Protein AF-A0A174KCX2-F1 (afdb_monomer_lite)

Sequence (204 aa):
MTLLEQIQKEHAAAFTHGGKFHADDVFSAALLLHFNPQLTIQRGNRVPEDFAGIVFDIGRGEYDHHQKDSRIRENQVPYAAFGLLWEALGTEILSPEMAARFDEKFVQPLDLNDNTGEKNELASMIGMFNPVWDDNSGSDAAFLEAVAVAGRILEHKWERFRADERAEQQFAALLAEHRKRIAAEKKAGTMDEKILILSEFFPC

Foldseek 3Di:
DALLVQLPDDAAEEEEEQDLDWPLNLLLLLLSCVSPVPYHYYYYHDDPPPDDHHYACDDPDQLHQPDPPQDADPVRQGAHSNLSVLVRCVCVLDPPVLSVVCCVPPRSVRSNCVVPVPDDVLRVVLSVLQDDPPDPVGRVVSSVVSSVVSNVVVVVVSVVSVLVVVLVVVVVVLVVVLVVVVVVVPDPDDPSNVDSDDPDDRDD

InterPro domains:
  IPR003226 MYG1 exonuclease [PF03690] (15-187)

Secondary structure (DSSP, 8-state):
--HHHHHTSTT-EEEEE-SS--HHHHHHHHHHHHH-TTPEEEEESS--TT--SEEBSSTTSTB---STT--B-TTSPBP-HHHHHHHHHGGGTS-HHHHHHHIIIIIHHHHHHHHH----HHHHHHHTTSPPTT--S-HHHHHHHHHHHHHHHHHHHHHHHHHHHHHHHHHHHHHHHHHHHHHHH--TT-GGGG----SSPPP-

Structure (mmCIF, N/CA/C/O backbone):
data_AF-A0A174KCX2-F1
#
_entry.id   AF-A0A174KCX2-F1
#
loop_
_atom_site.group_PDB
_atom_site.id
_atom_site.type_symbol
_atom_site.label_atom_id
_atom_site.label_alt_id
_atom_site.label_comp_id
_atom_site.label_asym_id
_atom_site.label_entity_id
_atom_site.label_seq_id
_atom_site.pdbx_PDB_ins_code
_atom_site.Cartn_x
_atom_site.Cartn_y
_atom_site.Cartn_z
_atom_site.occupancy
_atom_site.B_iso_or_equiv
_atom_site.auth_seq_id
_atom_site.auth_comp_id
_atom_site.auth_asym_id
_atom_site.auth_atom_id
_atom_site.pdbx_PDB_model_num
ATOM 1 N N . MET A 1 1 ? -14.176 -9.799 -13.683 1.00 81.69 1 MET A N 1
ATOM 2 C CA . MET A 1 1 ? -13.189 -10.416 -12.786 1.00 81.69 1 MET A CA 1
ATOM 3 C C . MET A 1 1 ? -12.610 -9.303 -11.945 1.00 81.69 1 MET A C 1
ATOM 5 O O . MET A 1 1 ? -12.148 -8.332 -12.535 1.00 81.69 1 MET A O 1
ATOM 9 N N . THR A 1 2 ? -12.729 -9.385 -10.626 1.00 93.69 2 THR A N 1
ATOM 10 C CA . THR A 1 2 ? -12.179 -8.379 -9.703 1.00 93.69 2 THR A CA 1
ATOM 11 C C . THR A 1 2 ? -10.654 -8.480 -9.658 1.00 93.69 2 THR A C 1
ATOM 13 O O . THR A 1 2 ? -10.100 -9.498 -10.074 1.00 93.69 2 THR A O 1
ATOM 16 N N . LEU A 1 3 ? -9.965 -7.447 -9.159 1.00 96.69 3 LEU A N 1
ATOM 17 C CA . LEU A 1 3 ? -8.509 -7.482 -8.976 1.00 96.69 3 LEU A CA 1
ATOM 18 C C . LEU A 1 3 ? -8.083 -8.651 -8.070 1.00 96.69 3 LEU A C 1
ATOM 20 O O . LEU A 1 3 ? -7.180 -9.408 -8.424 1.00 96.69 3 LEU A O 1
ATOM 24 N N . LEU A 1 4 ? -8.794 -8.858 -6.956 1.00 96.94 4 LEU A N 1
ATOM 25 C CA . LEU A 1 4 ? -8.538 -9.956 -6.020 1.00 96.94 4 LEU A CA 1
ATOM 26 C C . LEU A 1 4 ? -8.641 -11.334 -6.694 1.00 96.94 4 LEU A C 1
ATOM 28 O O . LEU A 1 4 ? -7.761 -12.176 -6.515 1.00 96.94 4 LEU A O 1
ATOM 32 N N . GLU A 1 5 ? -9.658 -11.541 -7.539 1.00 96.12 5 GLU A N 1
ATOM 33 C CA . GLU A 1 5 ? -9.803 -12.773 -8.325 1.00 96.12 5 GLU A CA 1
ATOM 34 C C . GLU A 1 5 ? -8.635 -12.984 -9.301 1.00 96.12 5 GLU A C 1
ATOM 36 O O . GLU A 1 5 ? -8.301 -14.129 -9.595 1.00 96.12 5 GLU A O 1
ATOM 41 N N . GLN A 1 6 ? -8.007 -11.918 -9.821 1.00 96.38 6 GLN A N 1
ATOM 42 C CA . GLN A 1 6 ? -6.821 -12.056 -10.680 1.00 96.38 6 GLN A CA 1
ATOM 43 C C . GLN A 1 6 ? -5.598 -12.483 -9.871 1.00 96.38 6 GLN A C 1
ATOM 45 O O . GLN A 1 6 ? -4.876 -13.383 -10.298 1.00 96.38 6 GLN A O 1
ATOM 50 N N . ILE A 1 7 ? -5.391 -11.856 -8.706 1.00 97.12 7 ILE A N 1
ATOM 51 C CA . ILE A 1 7 ? -4.245 -12.112 -7.825 1.00 97.12 7 ILE A CA 1
ATOM 52 C C . ILE A 1 7 ? -4.246 -13.562 -7.338 1.00 97.12 7 ILE A C 1
ATOM 54 O O . ILE A 1 7 ? -3.194 -14.192 -7.283 1.00 97.12 7 ILE A O 1
ATOM 58 N N . GLN A 1 8 ? -5.417 -14.112 -7.015 1.00 95.56 8 GLN A N 1
ATOM 59 C CA . GLN A 1 8 ? -5.551 -15.445 -6.418 1.00 95.56 8 GLN A CA 1
ATOM 60 C C . GLN A 1 8 ? -5.478 -16.609 -7.421 1.00 95.56 8 GLN A C 1
ATOM 62 O O . GLN A 1 8 ? -5.571 -17.768 -7.014 1.00 95.56 8 GLN A O 1
ATOM 67 N N . LYS A 1 9 ? -5.308 -16.346 -8.723 1.00 95.12 9 LYS A N 1
ATOM 68 C CA . LYS A 1 9 ? -5.153 -17.419 -9.714 1.00 95.12 9 LYS A CA 1
ATOM 69 C C . LYS A 1 9 ? -3.870 -18.214 -9.498 1.00 95.12 9 LYS A C 1
ATOM 71 O O . LYS A 1 9 ? -2.823 -17.677 -9.134 1.00 95.12 9 LYS A O 1
ATOM 76 N N . GLU A 1 10 ? -3.939 -19.498 -9.835 1.00 91.69 10 GLU A N 1
ATOM 77 C CA . GLU A 1 10 ? -2.746 -20.318 -10.017 1.00 91.69 10 GLU A CA 1
ATOM 78 C C . GLU A 1 10 ? -1.872 -19.697 -11.118 1.00 91.69 10 GLU A C 1
ATOM 80 O O . GLU A 1 10 ? -2.370 -19.338 -12.186 1.00 91.69 10 GLU A O 1
ATOM 85 N N . HIS A 1 11 ? -0.580 -19.522 -10.830 1.00 93.19 11 HIS A N 1
ATOM 86 C CA . HIS A 1 11 ? 0.382 -18.843 -11.709 1.00 93.19 11 HIS A CA 1
ATOM 87 C C . HIS A 1 11 ? 0.038 -17.383 -12.052 1.00 93.19 11 HIS A C 1
ATOM 89 O O . HIS A 1 11 ? 0.440 -16.889 -13.106 1.00 93.19 11 HIS A O 1
ATOM 95 N N . ALA A 1 12 ? -0.684 -16.676 -11.174 1.00 97.25 12 ALA A N 1
ATOM 96 C CA . ALA A 1 12 ? -0.866 -15.238 -11.318 1.00 97.25 12 ALA A CA 1
ATOM 97 C C . ALA A 1 12 ? 0.493 -14.522 -11.442 1.00 97.25 12 ALA A C 1
ATOM 99 O O . ALA A 1 12 ? 1.476 -14.871 -10.775 1.00 97.25 12 ALA A O 1
ATOM 100 N N . ALA A 1 13 ? 0.530 -13.500 -12.292 1.00 98.06 13 ALA A N 1
ATOM 101 C CA . ALA A 1 13 ? 1.715 -12.695 -12.531 1.00 98.06 13 ALA A CA 1
ATOM 102 C C . ALA A 1 13 ? 1.385 -11.206 -12.451 1.00 98.06 13 ALA A C 1
ATOM 104 O O . ALA A 1 13 ? 0.287 -10.776 -12.820 1.00 98.06 13 ALA A O 1
ATOM 105 N N . ALA A 1 14 ? 2.363 -10.430 -12.000 1.00 98.44 14 ALA A N 1
ATOM 106 C CA . ALA A 1 14 ? 2.340 -8.982 -12.037 1.00 98.44 14 ALA A CA 1
ATOM 107 C C . ALA A 1 14 ? 3.579 -8.433 -12.757 1.00 98.44 14 ALA A C 1
ATOM 109 O O . ALA A 1 14 ? 4.612 -9.102 -12.811 1.00 98.44 14 ALA A O 1
ATOM 110 N N . PHE A 1 15 ? 3.475 -7.231 -13.315 1.00 98.62 15 PHE A N 1
ATOM 111 C CA . PHE A 1 15 ? 4.539 -6.564 -14.058 1.00 98.62 15 PHE A CA 1
ATOM 112 C C . PHE A 1 15 ? 4.650 -5.096 -13.638 1.00 98.62 15 PHE A C 1
ATOM 114 O O . PHE A 1 15 ? 3.648 -4.383 -13.665 1.00 98.62 15 PHE A O 1
ATOM 121 N N . THR A 1 16 ? 5.865 -4.656 -13.307 1.00 98.50 16 THR A N 1
ATOM 122 C CA . THR A 1 16 ? 6.212 -3.238 -13.087 1.00 98.50 16 THR A CA 1
ATOM 123 C C . THR A 1 16 ? 7.461 -2.846 -13.881 1.00 98.50 16 THR A C 1
ATOM 125 O O . THR A 1 16 ? 8.075 -3.673 -14.568 1.00 98.50 16 THR A O 1
ATOM 128 N N . HIS A 1 17 ? 7.839 -1.573 -13.838 1.00 96.69 17 HIS A N 1
ATOM 129 C CA . HIS A 1 17 ? 9.015 -1.077 -14.512 1.00 96.69 17 HIS A CA 1
ATOM 130 C C . HIS A 1 17 ? 10.329 -1.631 -13.910 1.00 96.69 17 HIS A C 1
ATOM 132 O O . HIS A 1 17 ? 10.471 -1.914 -12.718 1.00 96.69 17 HIS A O 1
ATOM 138 N N . GLY A 1 18 ? 11.328 -1.822 -14.776 1.00 94.56 18 GLY A N 1
ATOM 139 C CA . GLY A 1 18 ? 12.645 -2.376 -14.419 1.00 94.56 18 GLY A CA 1
ATOM 140 C C . GLY A 1 18 ? 13.705 -1.335 -14.058 1.00 94.56 18 GLY A C 1
ATOM 141 O O . GLY A 1 18 ? 14.891 -1.653 -14.044 1.00 94.56 18 GLY A O 1
ATOM 142 N N . GLY A 1 19 ? 13.301 -0.082 -13.842 1.00 92.19 19 GLY A N 1
ATOM 143 C CA . GLY A 1 19 ? 14.216 1.018 -13.546 1.00 92.19 19 GLY A CA 1
ATOM 144 C C . GLY A 1 19 ? 14.679 1.046 -12.088 1.00 92.19 19 GLY A C 1
ATOM 145 O O . GLY A 1 19 ? 14.520 0.084 -11.336 1.00 92.19 19 GLY A O 1
ATOM 146 N N . LYS A 1 20 ? 15.227 2.195 -11.677 1.00 94.12 20 LYS A N 1
ATOM 147 C CA . LYS A 1 20 ? 15.318 2.542 -10.254 1.00 94.12 20 LYS A CA 1
ATOM 148 C C . LYS A 1 20 ? 13.900 2.499 -9.686 1.00 94.12 20 LYS A C 1
ATOM 150 O O . LYS A 1 20 ? 13.077 3.263 -10.167 1.00 94.12 20 LYS A O 1
ATOM 155 N N . PHE A 1 21 ? 13.650 1.637 -8.710 1.00 96.88 21 PHE A N 1
ATOM 156 C CA . PHE A 1 21 ? 12.324 1.521 -8.111 1.00 96.88 21 PHE A CA 1
ATOM 157 C C . PHE A 1 21 ? 12.092 2.621 -7.076 1.00 96.88 21 PHE A C 1
ATOM 159 O O . PHE A 1 21 ? 13.028 3.070 -6.392 1.00 96.88 21 PHE A O 1
ATOM 166 N N . HIS A 1 22 ? 10.837 3.014 -6.940 1.00 97.81 22 HIS A N 1
ATOM 167 C CA . HIS A 1 22 ? 10.346 3.929 -5.928 1.00 97.81 22 HIS A CA 1
ATOM 168 C C . HIS A 1 22 ? 9.593 3.185 -4.823 1.00 97.81 22 HIS A C 1
ATOM 170 O O . HIS A 1 22 ? 9.569 1.953 -4.745 1.00 97.81 22 HIS A O 1
ATOM 176 N N . ALA A 1 23 ? 9.070 3.943 -3.862 1.00 98.38 23 ALA A N 1
ATOM 177 C CA . ALA A 1 23 ? 8.379 3.354 -2.727 1.00 98.38 23 ALA A CA 1
ATOM 178 C C . ALA A 1 23 ? 7.035 2.746 -3.137 1.00 98.38 23 ALA A C 1
ATOM 180 O O . ALA A 1 23 ? 6.662 1.696 -2.618 1.00 98.38 23 ALA A O 1
ATOM 181 N N . ASP A 1 24 ? 6.320 3.382 -4.058 1.00 98.44 24 ASP A N 1
ATOM 182 C CA . ASP A 1 24 ? 5.023 2.914 -4.521 1.00 98.44 24 ASP A CA 1
ATOM 183 C C . ASP A 1 24 ? 5.142 1.597 -5.310 1.00 98.44 24 ASP A C 1
ATOM 185 O O . ASP A 1 24 ? 4.340 0.701 -5.058 1.00 98.44 24 ASP A O 1
ATOM 189 N N . ASP A 1 25 ? 6.185 1.388 -6.121 1.00 98.44 25 ASP A N 1
ATOM 190 C CA . ASP A 1 25 ? 6.497 0.085 -6.732 1.00 98.44 25 ASP A CA 1
ATOM 191 C C . ASP A 1 25 ? 6.583 -1.039 -5.695 1.00 98.44 25 ASP A C 1
ATOM 193 O O . ASP A 1 25 ? 5.996 -2.119 -5.818 1.00 98.44 25 ASP A O 1
ATOM 197 N N . VAL A 1 26 ? 7.381 -0.781 -4.660 1.00 98.88 26 VAL A N 1
ATOM 198 C CA . VAL A 1 26 ? 7.765 -1.763 -3.653 1.00 98.88 26 VAL A CA 1
ATOM 199 C C . VAL A 1 26 ? 6.574 -2.081 -2.753 1.00 98.88 26 VAL A C 1
ATOM 201 O O . VAL A 1 26 ? 6.308 -3.250 -2.466 1.00 98.88 26 VAL A O 1
ATOM 204 N N . PHE A 1 27 ? 5.820 -1.062 -2.333 1.00 98.88 27 PHE A N 1
ATOM 205 C CA . PHE A 1 27 ? 4.609 -1.254 -1.539 1.00 98.88 27 PHE A CA 1
ATOM 206 C C . PHE A 1 27 ? 3.463 -1.862 -2.359 1.00 98.88 27 PHE A C 1
ATOM 208 O O . PHE A 1 27 ? 2.714 -2.674 -1.814 1.00 98.88 27 PHE A O 1
ATOM 215 N N . SER A 1 28 ? 3.372 -1.574 -3.660 1.00 98.88 28 SER A N 1
ATOM 216 C CA . SER A 1 28 ? 2.458 -2.253 -4.590 1.00 98.88 28 SER A CA 1
ATOM 217 C C . SER A 1 28 ? 2.753 -3.748 -4.662 1.00 98.88 28 SER A C 1
ATOM 219 O O . SER A 1 28 ? 1.876 -4.573 -4.411 1.00 98.88 28 SER A O 1
ATOM 221 N N . ALA A 1 29 ? 4.010 -4.113 -4.919 1.00 98.88 29 ALA A N 1
ATOM 222 C CA . ALA A 1 29 ? 4.457 -5.502 -4.929 1.00 98.88 29 ALA A CA 1
ATOM 223 C C . ALA A 1 29 ? 4.185 -6.213 -3.593 1.00 98.88 29 ALA A C 1
ATOM 225 O O . ALA A 1 29 ? 3.653 -7.325 -3.578 1.00 98.88 29 ALA A O 1
ATOM 226 N N . ALA A 1 30 ? 4.502 -5.565 -2.468 1.00 98.88 30 ALA A N 1
ATOM 227 C CA . ALA A 1 30 ? 4.258 -6.112 -1.137 1.00 98.88 30 ALA A CA 1
ATOM 228 C C . ALA A 1 30 ? 2.759 -6.335 -0.858 1.00 98.88 30 ALA A C 1
ATOM 230 O O . ALA A 1 30 ? 2.387 -7.372 -0.307 1.00 98.88 30 ALA A O 1
ATOM 231 N N . LEU A 1 31 ? 1.897 -5.400 -1.273 1.00 98.88 31 LEU A N 1
ATOM 232 C CA . LEU A 1 31 ? 0.443 -5.523 -1.161 1.00 98.88 31 LEU A CA 1
ATOM 233 C C . LEU A 1 31 ? -0.089 -6.701 -1.985 1.00 98.88 31 LEU A C 1
ATOM 235 O O . LEU A 1 31 ? -0.894 -7.484 -1.490 1.00 98.88 31 LEU A O 1
ATOM 239 N N . LEU A 1 32 ? 0.369 -6.865 -3.225 1.00 98.81 32 LEU A N 1
ATOM 240 C CA . LEU A 1 32 ? -0.065 -7.978 -4.071 1.00 98.81 32 LEU A CA 1
ATOM 241 C C . LEU A 1 32 ? 0.379 -9.339 -3.500 1.00 98.81 32 LEU A C 1
ATOM 243 O O . LEU A 1 32 ? -0.408 -10.289 -3.473 1.00 98.81 32 LEU A O 1
ATOM 247 N N . LEU A 1 33 ? 1.610 -9.422 -2.981 1.00 98.69 33 LEU A N 1
ATOM 248 C CA . LEU A 1 33 ? 2.148 -10.632 -2.345 1.00 98.69 33 LEU A CA 1
ATOM 249 C C . LEU A 1 33 ? 1.446 -10.998 -1.032 1.00 98.69 33 LEU A C 1
ATOM 251 O O . LEU A 1 33 ? 1.426 -12.176 -0.677 1.00 98.69 33 LEU A O 1
ATOM 255 N N . HIS A 1 34 ? 0.846 -10.034 -0.326 1.00 98.50 34 HIS A N 1
ATOM 256 C CA . HIS A 1 34 ? 0.010 -10.321 0.844 1.00 98.50 34 HIS A CA 1
ATOM 257 C C . HIS A 1 34 ? -1.167 -11.243 0.480 1.00 98.50 34 HIS A C 1
ATOM 259 O O . HIS A 1 34 ? -1.455 -12.198 1.201 1.00 98.50 34 HIS A O 1
ATOM 265 N N . PHE A 1 35 ? -1.816 -11.003 -0.664 1.00 98.31 35 PHE A N 1
ATOM 266 C CA . PHE A 1 35 ? -2.956 -11.807 -1.120 1.00 98.31 35 PHE A CA 1
ATOM 267 C C . PHE A 1 35 ? -2.550 -13.113 -1.803 1.00 98.31 35 PHE A C 1
ATOM 269 O O . PHE A 1 35 ? -3.277 -14.104 -1.711 1.00 98.31 35 PHE A O 1
ATOM 276 N N . ASN A 1 36 ? -1.413 -13.127 -2.500 1.00 98.25 36 ASN A N 1
ATOM 277 C CA . ASN A 1 36 ? -0.860 -14.338 -3.093 1.00 98.25 36 ASN A CA 1
ATOM 278 C C . ASN A 1 36 ? 0.672 -14.359 -2.956 1.00 98.25 36 ASN A C 1
ATOM 280 O O . ASN A 1 36 ? 1.371 -13.816 -3.812 1.00 98.25 36 ASN A O 1
ATOM 284 N N . PRO A 1 37 ? 1.214 -15.059 -1.942 1.00 97.19 37 PRO A N 1
ATOM 285 C CA . PRO A 1 37 ? 2.659 -15.185 -1.751 1.00 97.19 37 PRO A CA 1
ATOM 286 C C . PRO A 1 37 ? 3.400 -15.905 -2.889 1.00 97.19 37 PRO A C 1
ATOM 288 O O . PRO A 1 37 ? 4.626 -15.875 -2.920 1.00 97.19 37 PRO A O 1
ATOM 291 N N . GLN A 1 38 ? 2.679 -16.579 -3.795 1.00 97.00 38 GLN A N 1
ATOM 292 C CA . GLN A 1 38 ? 3.229 -17.264 -4.972 1.00 97.00 38 GLN A CA 1
ATOM 293 C C . GLN A 1 38 ? 3.088 -16.441 -6.263 1.00 97.00 38 GLN A C 1
ATOM 295 O O . GLN A 1 38 ? 3.408 -16.935 -7.347 1.00 97.00 38 GLN A O 1
ATOM 300 N N . LEU A 1 39 ? 2.587 -15.204 -6.174 1.00 97.88 39 LEU A N 1
ATOM 301 C CA . LEU A 1 39 ? 2.500 -14.291 -7.307 1.00 97.88 39 LEU A CA 1
ATOM 302 C C . LEU A 1 39 ? 3.898 -14.042 -7.880 1.00 97.88 39 LEU A C 1
ATOM 304 O O . LEU A 1 39 ? 4.821 -13.651 -7.166 1.00 97.88 39 LEU A O 1
ATOM 308 N N . THR A 1 40 ? 4.052 -14.229 -9.189 1.00 97.56 40 THR A N 1
ATOM 309 C CA . THR A 1 40 ? 5.317 -13.913 -9.859 1.00 97.56 40 THR A CA 1
ATOM 310 C C . THR A 1 40 ? 5.338 -12.439 -10.242 1.00 97.56 40 THR A C 1
ATOM 312 O O . THR A 1 40 ? 4.519 -12.008 -11.050 1.00 97.56 40 THR A O 1
ATOM 315 N N . ILE A 1 41 ? 6.287 -11.670 -9.711 1.00 97.94 41 ILE A N 1
ATOM 316 C CA . ILE A 1 41 ? 6.492 -10.271 -10.105 1.00 97.94 41 ILE A CA 1
ATOM 317 C C . ILE A 1 41 ? 7.630 -10.203 -11.119 1.00 97.94 41 ILE A C 1
ATOM 319 O O . ILE A 1 41 ? 8.751 -10.626 -10.845 1.00 97.94 41 ILE A O 1
ATOM 323 N N . GLN A 1 42 ? 7.325 -9.669 -12.295 1.00 97.56 42 GLN A N 1
ATOM 324 C CA . GLN A 1 42 ? 8.269 -9.424 -13.376 1.00 97.56 42 GLN A CA 1
ATOM 325 C C . GLN A 1 42 ? 8.559 -7.926 -13.470 1.00 97.56 42 GLN A C 1
ATOM 327 O O . GLN A 1 42 ? 7.686 -7.094 -13.220 1.00 97.56 42 GLN A O 1
ATOM 332 N N . ARG A 1 43 ? 9.790 -7.577 -13.839 1.00 97.25 43 ARG A N 1
ATOM 333 C CA . ARG A 1 43 ? 10.222 -6.188 -13.995 1.00 97.25 43 ARG A CA 1
ATOM 334 C C . ARG A 1 43 ? 10.817 -5.980 -15.378 1.00 97.25 43 ARG A C 1
ATOM 336 O O . ARG A 1 43 ? 11.591 -6.808 -15.855 1.00 97.25 43 ARG A O 1
ATOM 343 N N . GLY A 1 44 ? 10.467 -4.882 -16.041 1.00 95.94 44 GLY A N 1
ATOM 344 C CA . GLY A 1 44 ? 11.029 -4.569 -17.355 1.00 95.94 44 GLY A CA 1
ATOM 345 C C . GLY A 1 44 ? 10.625 -3.205 -17.897 1.00 95.94 44 GLY A C 1
ATOM 346 O O . GLY A 1 44 ? 9.825 -2.494 -17.314 1.00 95.94 44 GLY A O 1
ATOM 347 N N . ASN A 1 45 ? 11.190 -2.809 -19.036 1.00 94.75 45 ASN A N 1
ATOM 348 C CA . ASN A 1 45 ? 11.000 -1.450 -19.573 1.00 94.75 45 ASN A CA 1
ATOM 349 C C . ASN A 1 45 ? 9.765 -1.304 -20.473 1.00 94.75 45 ASN A C 1
ATOM 351 O O . ASN A 1 45 ? 9.444 -0.207 -20.925 1.00 94.75 45 ASN A O 1
ATOM 355 N N . ARG A 1 46 ? 9.109 -2.419 -20.799 1.00 95.38 46 ARG A N 1
ATOM 356 C CA . ARG A 1 46 ? 7.922 -2.471 -21.648 1.00 95.38 46 ARG A CA 1
ATOM 357 C C . ARG A 1 46 ? 7.106 -3.700 -21.271 1.00 95.38 46 ARG A C 1
ATOM 359 O O . ARG A 1 46 ? 7.653 -4.799 -21.223 1.00 95.38 46 ARG A O 1
ATOM 366 N N . VAL A 1 47 ? 5.808 -3.500 -21.075 1.00 96.88 47 VAL A N 1
ATOM 367 C CA . VAL A 1 47 ? 4.844 -4.583 -20.860 1.00 96.88 47 VAL A CA 1
ATOM 368 C C . VAL A 1 47 ? 4.766 -5.445 -22.131 1.00 96.88 47 VAL A C 1
ATOM 370 O O . VAL A 1 47 ? 4.590 -4.880 -23.220 1.00 96.88 47 VAL A O 1
ATOM 373 N N . PRO A 1 48 ? 4.919 -6.780 -22.040 1.00 96.50 48 PRO A N 1
ATOM 374 C CA . PRO A 1 48 ? 4.702 -7.674 -23.177 1.00 96.50 48 PRO A CA 1
ATOM 375 C C . PRO A 1 48 ? 3.287 -7.515 -23.756 1.00 96.50 48 PRO A C 1
ATOM 377 O O . PRO A 1 48 ? 2.329 -7.342 -23.009 1.00 96.50 48 PRO A O 1
ATOM 380 N N . GLU A 1 49 ? 3.144 -7.562 -25.085 1.00 93.00 49 GLU A N 1
ATOM 381 C CA . GLU A 1 49 ? 1.847 -7.330 -25.756 1.00 93.00 49 GLU A CA 1
ATOM 382 C C . GLU A 1 49 ? 0.773 -8.354 -25.355 1.00 93.00 49 GLU A C 1
ATOM 384 O O . GLU A 1 49 ? -0.413 -8.039 -25.340 1.00 93.00 49 GLU A O 1
ATOM 389 N N . ASP A 1 50 ? 1.197 -9.567 -25.013 1.00 93.88 50 ASP A N 1
ATOM 390 C CA . ASP A 1 50 ? 0.377 -10.698 -24.592 1.00 93.88 50 ASP A CA 1
ATOM 391 C C . ASP A 1 50 ? 0.408 -10.929 -23.072 1.00 93.88 50 ASP A C 1
ATOM 393 O O . ASP A 1 50 ? -0.034 -11.979 -22.598 1.00 93.88 50 ASP A O 1
ATOM 397 N N . PHE A 1 51 ? 0.913 -9.966 -22.289 1.00 96.06 51 PHE A N 1
ATOM 398 C CA . PHE A 1 51 ? 0.975 -10.104 -20.838 1.00 96.06 51 PHE A CA 1
ATOM 399 C C . PHE A 1 51 ? -0.433 -10.195 -20.238 1.00 96.06 51 PHE A C 1
ATOM 401 O O . PHE A 1 51 ? -1.202 -9.235 -20.231 1.00 96.06 51 PHE A O 1
ATOM 408 N N . ALA A 1 52 ? -0.758 -11.370 -19.703 1.00 92.12 52 ALA A N 1
ATOM 409 C CA . ALA A 1 52 ? -2.015 -11.644 -19.025 1.00 92.12 52 ALA A CA 1
ATOM 410 C C . ALA A 1 52 ? -1.793 -11.640 -17.508 1.00 92.12 52 ALA A C 1
ATOM 412 O O . ALA A 1 52 ? -1.598 -12.686 -16.889 1.00 92.12 52 ALA A O 1
ATOM 413 N N . GLY A 1 53 ? -1.813 -10.453 -16.910 1.00 96.00 53 GLY A N 1
ATOM 414 C CA . GLY A 1 53 ? -1.577 -10.281 -15.484 1.00 96.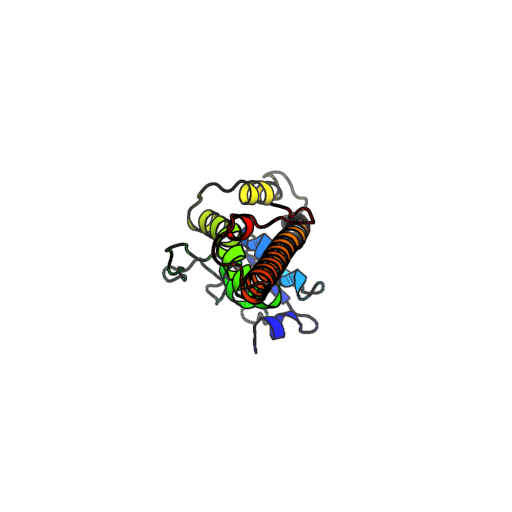00 53 GLY A CA 1
ATOM 415 C C . GLY A 1 53 ? -1.827 -8.855 -15.020 1.00 96.00 53 GLY A C 1
ATOM 416 O O . GLY A 1 53 ? -2.392 -8.034 -15.741 1.00 96.00 53 GLY A O 1
ATOM 417 N N . ILE A 1 54 ? -1.393 -8.574 -13.800 1.00 98.12 54 ILE A N 1
ATOM 418 C CA . ILE A 1 54 ? -1.555 -7.268 -13.163 1.00 98.12 54 ILE A CA 1
ATOM 419 C C . ILE A 1 54 ? -0.402 -6.379 -13.612 1.00 98.12 54 ILE A C 1
ATOM 421 O O . ILE A 1 54 ? 0.754 -6.759 -13.481 1.00 98.12 54 ILE A O 1
ATOM 425 N N . VAL A 1 55 ? -0.689 -5.199 -14.139 1.00 98.44 55 VAL A N 1
ATOM 426 C CA . VAL A 1 55 ? 0.344 -4.248 -14.559 1.00 98.44 55 VAL A CA 1
ATOM 427 C C . VAL A 1 55 ? 0.208 -3.006 -13.703 1.00 98.44 55 VAL A C 1
ATOM 429 O O . VAL A 1 55 ? -0.887 -2.449 -13.629 1.00 98.44 55 VAL A O 1
ATOM 432 N N . PHE A 1 56 ? 1.294 -2.592 -13.061 1.00 98.56 56 PHE A N 1
ATOM 433 C CA . PHE A 1 56 ? 1.325 -1.419 -12.195 1.00 98.56 56 PHE A CA 1
ATOM 434 C C . PHE A 1 56 ? 2.587 -0.600 -12.449 1.00 98.56 56 PHE A C 1
ATOM 436 O O . PHE A 1 56 ? 3.596 -1.144 -12.887 1.00 98.56 56 PHE A O 1
ATOM 443 N N . ASP A 1 57 ? 2.477 0.707 -12.244 1.00 98.25 57 ASP A N 1
ATOM 444 C CA . ASP A 1 57 ? 3.525 1.710 -12.469 1.00 98.25 57 ASP A CA 1
ATOM 445 C C . ASP A 1 57 ? 4.147 1.760 -13.883 1.00 98.25 57 ASP A C 1
ATOM 447 O O . ASP A 1 57 ? 5.202 2.337 -14.146 1.00 98.25 57 ASP A O 1
ATOM 451 N N . ILE A 1 58 ? 3.494 1.130 -14.859 1.00 97.56 58 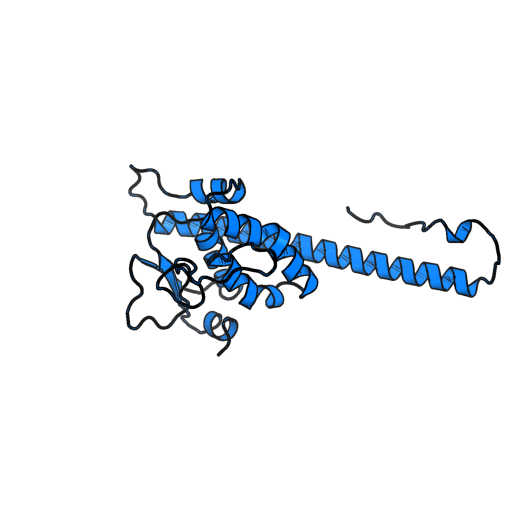ILE A N 1
ATOM 452 C CA . ILE A 1 58 ? 3.942 1.132 -16.249 1.00 97.56 58 ILE A CA 1
ATOM 453 C C . ILE A 1 58 ? 2.780 0.869 -17.205 1.00 97.56 58 ILE A C 1
ATOM 455 O O . ILE A 1 58 ? 1.776 0.241 -16.875 1.00 97.56 58 ILE A O 1
ATOM 459 N N . GLY A 1 59 ? 2.946 1.289 -18.459 1.00 94.19 59 GLY A N 1
ATOM 460 C CA . GLY A 1 59 ? 2.117 0.817 -19.569 1.00 94.19 59 GLY A CA 1
ATOM 461 C C . GLY A 1 59 ? 0.796 1.561 -19.755 1.00 94.19 59 GLY A C 1
ATOM 462 O O . GLY A 1 59 ? 0.032 1.182 -20.641 1.00 94.19 59 GLY A O 1
ATOM 463 N N . ARG A 1 60 ? 0.553 2.641 -19.003 1.00 92.81 60 ARG A N 1
ATOM 464 C CA . ARG A 1 60 ? -0.643 3.502 -19.061 1.00 92.81 60 ARG A CA 1
ATOM 465 C C . ARG A 1 60 ? -1.943 2.743 -18.783 1.00 92.81 60 ARG A C 1
ATOM 467 O O . ARG A 1 60 ? -2.986 3.063 -19.353 1.00 92.81 60 ARG A O 1
ATOM 474 N N . GLY A 1 61 ? -1.841 1.690 -17.974 1.00 93.62 61 GLY A N 1
ATOM 475 C CA . GLY A 1 61 ? -2.957 0.858 -17.542 1.00 93.62 61 GLY A CA 1
ATOM 476 C C . GLY A 1 61 ? -3.679 1.420 -16.316 1.00 93.62 61 GLY A C 1
ATOM 477 O O . GLY A 1 61 ? -3.441 2.544 -15.888 1.00 93.62 61 GLY A O 1
ATOM 478 N N . GLU A 1 62 ? -4.558 0.603 -15.737 1.00 94.56 62 GLU A N 1
ATOM 479 C CA . GLU A 1 62 ? -5.408 0.971 -14.593 1.00 94.56 62 GLU A CA 1
ATOM 480 C C . GLU A 1 62 ? -4.617 1.359 -13.332 1.00 94.56 62 GLU A C 1
ATOM 482 O O . GLU A 1 62 ? -5.061 2.230 -12.587 1.00 94.56 62 GLU A O 1
ATOM 487 N N . TYR A 1 63 ? -3.447 0.744 -13.119 1.00 97.75 63 TYR A N 1
ATOM 488 C CA . TYR A 1 63 ? -2.575 0.968 -11.958 1.00 97.75 63 TYR A CA 1
ATOM 489 C C . TYR A 1 63 ? -1.260 1.678 -12.330 1.00 97.75 63 TYR A C 1
ATOM 491 O O . TYR A 1 63 ? -0.264 1.544 -11.625 1.00 97.75 63 TYR A O 1
ATOM 499 N N . ASP A 1 64 ? -1.240 2.399 -13.454 1.00 97.19 64 ASP A N 1
ATOM 500 C CA . ASP A 1 64 ? -0.167 3.334 -13.819 1.00 97.19 64 ASP A CA 1
ATOM 501 C C . ASP A 1 64 ? -0.611 4.764 -13.479 1.00 97.19 64 ASP A C 1
ATOM 503 O O . ASP A 1 64 ? -1.800 5.075 -13.557 1.00 97.19 64 ASP A O 1
ATOM 507 N N . HIS A 1 65 ? 0.323 5.642 -13.123 1.00 96.44 65 HIS A N 1
ATOM 508 C CA . HIS A 1 65 ? 0.056 7.047 -12.807 1.00 96.44 65 HIS A CA 1
ATOM 509 C C . HIS A 1 65 ? 0.874 8.040 -13.657 1.00 96.44 65 HIS A C 1
ATOM 511 O O . HIS A 1 65 ? 0.739 9.256 -13.503 1.00 96.44 65 HIS A O 1
ATOM 517 N N . HIS A 1 66 ? 1.638 7.568 -14.643 1.00 92.69 66 HIS A N 1
ATOM 518 C CA . HIS A 1 66 ? 2.481 8.411 -15.498 1.00 92.69 66 HIS A CA 1
ATOM 519 C C . HIS A 1 66 ? 1.730 9.210 -16.588 1.00 92.69 66 HIS A C 1
ATOM 521 O O . HIS A 1 66 ? 2.338 9.944 -17.384 1.00 92.69 66 HIS A O 1
ATOM 527 N N . GLN A 1 67 ? 0.408 9.062 -16.706 1.00 89.81 67 GLN A N 1
ATOM 528 C CA . GLN A 1 67 ? -0.412 9.801 -17.670 1.00 89.81 67 GLN A CA 1
ATOM 529 C C . GLN A 1 67 ? -0.843 11.191 -17.171 1.00 89.81 67 GLN A C 1
ATOM 531 O O . GLN A 1 67 ? -0.873 11.491 -15.985 1.00 89.81 67 GLN A O 1
ATOM 536 N N . LYS A 1 68 ? -1.158 12.098 -18.108 1.00 87.25 68 LYS A N 1
ATOM 537 C CA . LYS A 1 68 ? -1.535 13.488 -17.771 1.00 87.25 68 LYS A CA 1
ATOM 538 C C . LYS A 1 68 ? -2.885 13.584 -17.065 1.00 87.25 68 LYS A C 1
ATOM 540 O O . LYS A 1 68 ? -3.145 14.554 -16.367 1.00 87.25 68 LYS A O 1
ATOM 545 N N . ASP A 1 69 ? -3.743 12.617 -17.331 1.00 88.44 69 ASP A N 1
ATOM 546 C CA . ASP A 1 69 ? -5.089 12.447 -16.809 1.00 88.44 69 ASP A CA 1
ATOM 547 C C . ASP A 1 69 ? -5.136 11.393 -15.694 1.00 88.44 69 ASP A C 1
ATOM 549 O O . ASP A 1 69 ? -6.200 10.845 -15.405 1.00 88.44 69 ASP A O 1
ATOM 553 N N . SER A 1 70 ? -3.991 11.112 -15.058 1.00 91.88 70 SER A N 1
ATOM 554 C CA . SER A 1 70 ? -3.935 10.268 -13.868 1.00 91.88 70 SER A CA 1
ATOM 555 C C . SER A 1 70 ? -4.888 10.771 -12.801 1.00 91.88 70 SER A C 1
ATOM 557 O O . SER A 1 70 ? -5.110 11.973 -12.627 1.00 91.88 70 SER A O 1
ATOM 559 N N . ARG A 1 71 ? -5.483 9.815 -12.092 1.00 95.88 71 ARG A N 1
ATOM 560 C CA . ARG A 1 71 ? -6.519 10.101 -11.110 1.00 95.88 71 ARG A CA 1
ATOM 561 C C . ARG A 1 71 ? -5.939 10.884 -9.937 1.00 95.88 71 ARG A C 1
ATOM 563 O O . ARG A 1 71 ? -4.810 10.664 -9.503 1.00 95.88 71 ARG A O 1
ATOM 570 N N . ILE A 1 72 ? -6.763 11.771 -9.396 1.00 97.06 72 ILE A N 1
ATOM 571 C CA . ILE A 1 72 ? -6.463 12.580 -8.217 1.00 97.06 72 ILE A CA 1
ATOM 572 C C . ILE A 1 72 ? -7.618 12.386 -7.235 1.00 97.06 72 ILE A C 1
ATOM 574 O O . ILE A 1 72 ? -8.782 12.340 -7.644 1.00 97.06 72 ILE A O 1
ATOM 578 N N . ARG A 1 73 ? -7.298 12.236 -5.947 1.00 97.62 73 ARG A N 1
ATOM 579 C CA . ARG A 1 73 ? -8.289 12.151 -4.866 1.00 97.62 73 ARG A CA 1
ATOM 580 C C . ARG A 1 73 ? -9.043 13.475 -4.711 1.00 97.62 73 ARG A C 1
ATOM 582 O O . ARG A 1 73 ? -8.571 14.533 -5.123 1.00 97.62 73 ARG A O 1
ATOM 589 N N . GLU A 1 74 ? -10.193 13.456 -4.041 1.00 96.62 74 GLU A N 1
ATOM 590 C CA . GLU A 1 74 ? -10.967 14.682 -3.774 1.00 96.62 74 GLU A CA 1
ATOM 591 C C . GLU A 1 74 ? -10.148 15.739 -3.010 1.00 96.62 74 GLU A C 1
ATOM 593 O O . GLU A 1 74 ? -10.221 16.932 -3.312 1.00 96.62 74 GLU A O 1
ATOM 598 N N . ASN A 1 75 ? -9.286 15.294 -2.090 1.00 96.75 75 ASN A N 1
ATOM 599 C CA . ASN A 1 75 ? -8.380 16.144 -1.314 1.00 96.75 75 ASN A CA 1
ATOM 600 C C . ASN A 1 75 ? -7.136 16.630 -2.090 1.00 96.75 75 ASN A C 1
ATOM 602 O O . ASN A 1 75 ? -6.229 17.191 -1.481 1.00 96.75 75 ASN A O 1
ATOM 606 N N . GLN A 1 76 ? -7.105 16.454 -3.415 1.00 96.81 76 GLN A N 1
ATOM 607 C CA . GLN A 1 76 ? -6.043 16.891 -4.332 1.00 96.81 76 GLN A CA 1
ATOM 608 C C . GLN A 1 76 ? -4.720 16.123 -4.241 1.00 96.81 76 GLN A C 1
ATOM 610 O O . GLN A 1 76 ? -3.768 16.484 -4.933 1.00 96.81 76 GLN A O 1
ATOM 615 N N . VAL A 1 77 ? -4.651 15.041 -3.462 1.00 97.62 77 VAL A N 1
ATOM 616 C CA . VAL A 1 77 ? -3.481 14.157 -3.493 1.00 97.62 77 VAL A CA 1
ATOM 617 C C . VAL A 1 77 ? -3.560 13.265 -4.742 1.00 97.62 77 VAL A C 1
ATOM 619 O O . VAL A 1 77 ? -4.551 12.539 -4.905 1.00 97.62 77 VAL A O 1
ATOM 622 N N . PRO A 1 78 ? -2.568 13.316 -5.653 1.00 98.00 78 PRO A N 1
ATOM 623 C CA . PRO A 1 78 ? -2.536 12.433 -6.815 1.00 98.00 78 PRO A CA 1
ATOM 624 C C . PRO A 1 78 ? -2.361 10.980 -6.370 1.00 98.00 78 PRO A C 1
ATOM 626 O O . PRO A 1 78 ? -1.762 10.713 -5.332 1.00 98.00 78 PRO A O 1
ATOM 629 N N . TYR A 1 79 ? -2.896 10.038 -7.140 1.00 98.69 79 TYR A N 1
ATOM 630 C CA . TYR A 1 79 ? -2.584 8.628 -6.929 1.00 98.69 79 TYR A CA 1
ATOM 631 C C . TYR A 1 79 ? -1.223 8.284 -7.549 1.00 98.69 79 TYR A C 1
ATOM 633 O O . TYR A 1 79 ? -0.903 8.769 -8.632 1.00 98.69 79 TYR A O 1
ATOM 641 N N . ALA A 1 80 ? -0.448 7.431 -6.879 1.00 98.56 80 ALA A N 1
ATOM 642 C CA . ALA A 1 80 ? 0.618 6.640 -7.499 1.00 98.56 80 ALA A CA 1
ATOM 643 C C . ALA A 1 80 ? 0.154 5.179 -7.636 1.00 98.56 80 ALA A C 1
ATOM 645 O O . ALA A 1 80 ? -0.995 4.865 -7.292 1.00 98.56 80 ALA A O 1
ATOM 646 N N . ALA A 1 81 ? 1.007 4.276 -8.126 1.00 98.56 81 ALA A N 1
ATOM 647 C CA . ALA A 1 81 ? 0.611 2.884 -8.349 1.00 98.56 81 ALA A CA 1
ATOM 648 C C . ALA A 1 81 ? 0.104 2.209 -7.059 1.00 98.56 81 ALA A C 1
ATOM 650 O O . ALA A 1 81 ? -0.926 1.524 -7.069 1.00 98.56 81 ALA A O 1
ATOM 651 N N . PHE A 1 82 ? 0.762 2.486 -5.926 1.00 98.88 82 PHE A N 1
ATOM 652 C CA . PHE A 1 82 ? 0.371 1.933 -4.628 1.00 98.88 82 PHE A CA 1
ATOM 653 C C . PHE A 1 82 ? -1.013 2.404 -4.190 1.00 98.88 82 PHE A C 1
ATOM 655 O O . PHE A 1 82 ? -1.830 1.580 -3.779 1.00 98.88 82 PHE A O 1
ATOM 662 N N . GLY A 1 83 ? -1.319 3.694 -4.329 1.00 98.81 83 GLY A N 1
ATOM 663 C CA . GLY A 1 83 ? -2.651 4.217 -4.053 1.00 98.81 83 GLY A CA 1
ATOM 664 C C . GLY A 1 83 ? -3.755 3.618 -4.913 1.00 98.81 83 GLY A C 1
ATOM 665 O O . GLY A 1 83 ? -4.831 3.327 -4.392 1.00 98.81 83 GLY A O 1
ATOM 666 N N . LEU A 1 84 ? -3.506 3.412 -6.210 1.00 98.69 84 LEU A N 1
ATOM 667 C CA . LEU A 1 84 ? -4.498 2.818 -7.116 1.00 98.69 84 LEU A CA 1
ATOM 668 C C . LEU A 1 84 ? -4.815 1.373 -6.711 1.00 98.69 84 LEU A C 1
ATOM 670 O O . LEU A 1 84 ? -5.978 0.972 -6.675 1.00 98.69 84 LEU A O 1
ATOM 674 N N . LEU A 1 85 ? -3.789 0.600 -6.346 1.00 98.81 85 LEU A N 1
ATOM 675 C CA . LEU A 1 85 ? -3.970 -0.762 -5.846 1.00 98.81 85 LEU A CA 1
ATOM 676 C C . LEU A 1 85 ? -4.610 -0.786 -4.452 1.00 98.81 85 LEU A C 1
ATOM 678 O O . LEU A 1 85 ? -5.463 -1.634 -4.183 1.00 98.81 85 LEU A O 1
ATOM 682 N N . TRP A 1 86 ? -4.238 0.144 -3.569 1.00 98.88 86 TRP A N 1
ATOM 683 C CA . TRP A 1 86 ? -4.827 0.256 -2.236 1.00 98.88 86 TRP A CA 1
ATOM 684 C C . TRP A 1 86 ? -6.314 0.597 -2.298 1.00 98.88 86 TRP A C 1
ATOM 686 O O . TRP A 1 86 ? -7.099 0.014 -1.555 1.00 98.88 86 TRP A O 1
ATOM 696 N N . GLU A 1 87 ? -6.730 1.474 -3.210 1.00 98.56 87 GLU A N 1
ATOM 697 C CA . GLU A 1 87 ? -8.148 1.772 -3.416 1.00 98.56 87 GLU A CA 1
ATOM 698 C C . GLU A 1 87 ? -8.950 0.509 -3.764 1.00 98.56 87 GLU A C 1
ATOM 700 O O . GLU A 1 87 ? -10.054 0.312 -3.255 1.00 98.56 87 GLU A O 1
ATOM 705 N N . ALA A 1 88 ? -8.381 -0.374 -4.588 1.00 98.12 88 ALA A N 1
ATOM 706 C CA . ALA A 1 88 ? -9.038 -1.602 -5.018 1.00 98.12 88 ALA A CA 1
ATOM 707 C C . ALA A 1 88 ? -9.024 -2.726 -3.963 1.00 98.12 88 ALA A C 1
ATOM 709 O O . ALA A 1 88 ? -9.903 -3.586 -3.991 1.00 98.12 88 ALA A O 1
ATOM 710 N N . LEU A 1 89 ? -8.035 -2.754 -3.060 1.00 98.69 89 LEU A N 1
ATOM 711 C CA . LEU A 1 89 ? -7.766 -3.905 -2.181 1.00 98.69 89 LEU A CA 1
ATOM 712 C C . LEU A 1 89 ? -7.824 -3.602 -0.680 1.00 98.69 89 LEU A C 1
ATO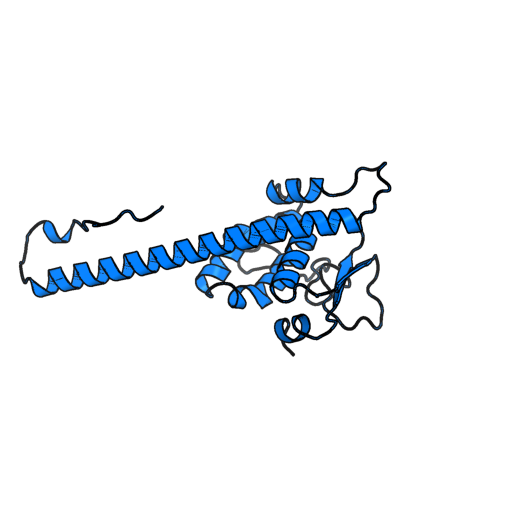M 714 O O . LEU A 1 89 ? -7.950 -4.521 0.123 1.00 98.69 89 LEU A O 1
ATOM 718 N N . GLY A 1 90 ? -7.721 -2.341 -0.263 1.00 98.50 90 GLY A N 1
ATOM 719 C CA . GLY A 1 90 ? -7.522 -1.976 1.144 1.00 98.50 90 GLY A CA 1
ATOM 720 C C . GLY A 1 90 ? -8.658 -2.433 2.063 1.00 98.50 90 GLY A C 1
ATOM 721 O O . GLY A 1 90 ? -8.418 -2.804 3.214 1.00 98.50 90 GLY A O 1
ATOM 722 N N . THR A 1 91 ? -9.886 -2.482 1.538 1.00 98.44 91 THR A N 1
ATOM 723 C CA . THR A 1 91 ? -11.076 -2.941 2.280 1.00 98.44 91 THR A CA 1
ATOM 724 C C . THR A 1 91 ? -11.164 -4.460 2.453 1.00 98.44 91 THR A C 1
ATOM 726 O O . THR A 1 91 ? -11.939 -4.935 3.278 1.00 98.44 91 THR A O 1
ATOM 729 N N . GLU A 1 92 ? -10.328 -5.225 1.748 1.00 98.38 92 GLU A N 1
ATOM 730 C CA . GLU A 1 92 ? -10.162 -6.663 1.985 1.00 98.38 92 GLU A CA 1
ATOM 731 C C . GLU A 1 92 ? -9.278 -6.932 3.222 1.00 98.38 92 GLU A C 1
ATOM 733 O O . GLU A 1 92 ? -9.288 -8.030 3.778 1.00 98.38 92 GLU A O 1
ATOM 738 N N . ILE A 1 93 ? -8.509 -5.930 3.675 1.00 98.50 93 ILE A N 1
ATOM 739 C CA . ILE A 1 93 ? -7.522 -6.050 4.767 1.00 98.50 93 ILE A CA 1
ATOM 740 C C . ILE A 1 93 ? -8.001 -5.358 6.048 1.00 98.50 93 ILE A C 1
ATOM 742 O O . ILE A 1 93 ? -7.769 -5.855 7.162 1.00 98.50 93 ILE A O 1
ATOM 746 N N . LEU A 1 94 ? -8.621 -4.189 5.896 1.00 98.62 94 LEU A N 1
ATOM 747 C CA . LEU A 1 94 ? -9.101 -3.320 6.966 1.00 98.62 94 LEU A CA 1
ATOM 748 C C . LEU A 1 94 ? -10.585 -3.000 6.759 1.00 98.62 94 LEU A C 1
ATOM 750 O O . LEU A 1 94 ? -11.079 -3.027 5.635 1.00 98.62 94 LEU A O 1
ATOM 754 N N . SER A 1 95 ? -11.299 -2.640 7.830 1.00 98.38 95 SER A N 1
ATOM 755 C CA . SER A 1 95 ? -12.655 -2.098 7.685 1.00 98.38 95 SER A CA 1
ATOM 756 C C . SER A 1 95 ? -12.644 -0.845 6.795 1.00 98.38 95 SER A C 1
ATOM 758 O O . SER A 1 95 ? -11.618 -0.164 6.734 1.00 98.38 95 SER A O 1
ATOM 760 N N . PRO A 1 96 ? -13.754 -0.479 6.126 1.00 98.31 96 PRO A N 1
ATOM 761 C CA . PRO A 1 96 ? -13.784 0.697 5.253 1.00 98.31 96 PRO A CA 1
ATOM 762 C C . PRO A 1 96 ? -13.289 1.986 5.923 1.00 98.31 96 PRO A C 1
ATOM 764 O O . PRO A 1 96 ? -12.566 2.768 5.311 1.00 98.31 96 PRO A O 1
ATOM 767 N N . GLU A 1 97 ? -13.620 2.181 7.202 1.00 97.69 97 GLU A N 1
ATOM 768 C CA . GLU A 1 97 ? -13.156 3.332 7.979 1.00 97.69 97 GLU A CA 1
ATOM 769 C C . GLU A 1 97 ? -11.638 3.290 8.215 1.00 97.69 97 GLU A C 1
ATOM 771 O O . GLU A 1 97 ? -10.939 4.281 7.987 1.00 97.69 97 GLU A O 1
ATOM 776 N N . MET A 1 98 ? -11.101 2.138 8.627 1.00 98.44 98 MET A N 1
ATOM 777 C CA . MET A 1 98 ? -9.661 1.986 8.840 1.00 98.44 98 MET A CA 1
ATOM 778 C C . MET A 1 98 ? -8.869 2.023 7.534 1.00 98.44 98 MET A C 1
ATOM 780 O O . MET A 1 98 ? -7.769 2.571 7.519 1.00 98.44 98 MET A O 1
ATOM 784 N N . ALA A 1 99 ? -9.419 1.499 6.438 1.00 98.75 99 ALA A N 1
ATOM 785 C CA . ALA A 1 99 ? -8.806 1.544 5.117 1.00 98.75 99 ALA A CA 1
ATOM 786 C C . ALA A 1 99 ? -8.678 2.986 4.606 1.00 98.75 99 ALA A C 1
ATOM 788 O O . ALA A 1 99 ? -7.615 3.357 4.108 1.00 98.75 99 ALA A O 1
ATOM 789 N N . ALA A 1 100 ? -9.710 3.817 4.799 1.00 98.56 100 ALA A N 1
ATOM 790 C CA . ALA A 1 100 ? -9.667 5.241 4.466 1.00 98.56 100 ALA A CA 1
ATOM 791 C C . ALA A 1 100 ? -8.647 6.005 5.328 1.00 98.56 100 ALA A C 1
ATOM 793 O O . ALA A 1 100 ? -7.848 6.784 4.811 1.00 98.56 100 ALA A O 1
ATOM 794 N N . ARG A 1 101 ? -8.602 5.737 6.641 1.00 98.44 101 ARG A N 1
ATOM 795 C CA . ARG A 1 101 ? -7.591 6.335 7.534 1.00 98.44 101 ARG A CA 1
ATOM 796 C C . ARG A 1 101 ? -6.173 5.887 7.179 1.00 98.44 101 ARG A C 1
ATOM 798 O O . ARG A 1 101 ? -5.234 6.664 7.338 1.00 98.44 101 ARG A O 1
ATOM 805 N N . PHE A 1 102 ? -5.994 4.634 6.767 1.00 98.75 102 PHE A N 1
ATOM 806 C CA . PHE A 1 102 ? -4.702 4.112 6.328 1.00 98.75 102 PHE A CA 1
ATOM 807 C C . PHE A 1 102 ? -4.278 4.748 5.004 1.00 98.75 102 PHE A C 1
ATOM 809 O O . PHE A 1 102 ? -3.117 5.135 4.873 1.00 98.75 102 PHE A O 1
ATOM 816 N N . ASP A 1 103 ? -5.215 4.921 4.066 1.00 98.81 103 ASP A N 1
ATOM 817 C CA . ASP A 1 103 ? -4.971 5.640 2.816 1.00 98.81 103 ASP A CA 1
ATOM 818 C C . ASP A 1 103 ? -4.421 7.042 3.106 1.00 98.81 103 ASP A C 1
ATOM 820 O O . ASP A 1 103 ? -3.312 7.375 2.696 1.00 98.81 103 ASP A O 1
ATOM 824 N N . GLU A 1 104 ? -5.129 7.820 3.923 1.00 98.50 1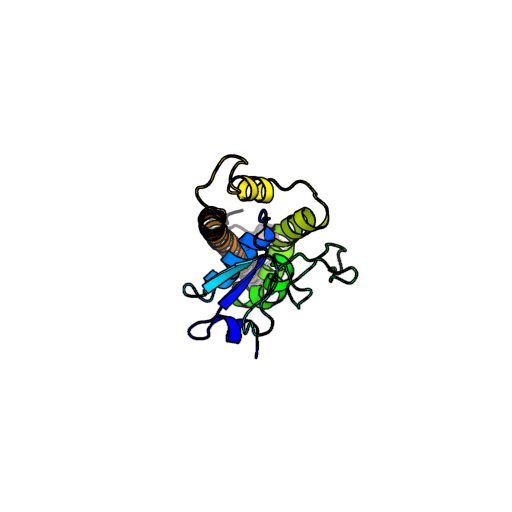04 GLU A N 1
ATOM 825 C CA . GLU A 1 104 ? -4.730 9.184 4.279 1.00 98.50 104 GLU A CA 1
ATOM 826 C C . GLU A 1 104 ? -3.381 9.247 5.016 1.00 98.50 104 GLU A C 1
ATOM 828 O O . GLU A 1 104 ? -2.536 10.087 4.715 1.00 98.50 104 GLU A O 1
ATOM 833 N N . LYS A 1 105 ? -3.155 8.364 5.997 1.00 98.12 105 LYS A N 1
ATOM 834 C CA . LYS A 1 105 ? -1.992 8.461 6.897 1.00 98.12 105 LYS A CA 1
ATOM 835 C C . LYS A 1 105 ? -0.735 7.757 6.393 1.00 98.12 105 LYS A C 1
ATOM 837 O O . LYS A 1 105 ? 0.341 8.016 6.934 1.00 98.12 105 LYS A O 1
ATOM 842 N N . PHE A 1 106 ? -0.853 6.824 5.451 1.00 98.62 106 PHE A N 1
ATOM 843 C CA . PHE A 1 106 ? 0.266 5.983 5.017 1.00 98.62 106 PHE A CA 1
ATOM 844 C C . PHE A 1 106 ? 0.444 5.957 3.501 1.00 98.62 106 PHE A C 1
ATOM 846 O O . PHE A 1 106 ? 1.565 6.130 3.033 1.00 98.62 106 PHE A O 1
ATOM 853 N N . VAL A 1 107 ? -0.635 5.778 2.741 1.00 98.81 107 VAL A N 1
ATOM 854 C CA . VAL A 1 107 ? -0.571 5.624 1.279 1.00 98.81 107 VAL A CA 1
ATOM 855 C C . VAL A 1 107 ? -0.359 6.972 0.598 1.00 98.81 107 VAL A C 1
ATOM 857 O O . VAL A 1 107 ? 0.612 7.153 -0.128 1.00 98.81 107 VAL A O 1
ATOM 860 N N . GLN A 1 108 ? -1.202 7.957 0.906 1.00 98.75 108 GLN A N 1
ATOM 861 C CA . GLN A 1 108 ? -1.152 9.295 0.322 1.00 98.75 108 GLN A CA 1
ATOM 862 C C . GLN A 1 108 ? 0.211 9.998 0.479 1.00 98.75 108 GLN A C 1
ATOM 864 O O . GLN A 1 108 ? 0.675 10.581 -0.498 1.00 98.75 108 GLN A O 1
ATOM 869 N N . PRO A 1 109 ? 0.914 9.931 1.630 1.00 98.56 109 PRO A N 1
ATOM 870 C CA . PRO A 1 109 ? 2.264 10.488 1.744 1.00 98.56 109 PRO A CA 1
ATOM 871 C C . PRO A 1 109 ? 3.312 9.820 0.843 1.00 98.56 109 PRO A C 1
ATOM 873 O O . PRO A 1 109 ? 4.330 10.445 0.543 1.00 98.56 109 PRO A O 1
ATOM 876 N N . LEU A 1 110 ? 3.121 8.552 0.468 1.00 98.69 110 LEU A N 1
ATOM 877 C CA . LEU A 1 110 ? 3.989 7.855 -0.485 1.00 98.69 110 LEU A CA 1
ATOM 878 C C . LEU A 1 110 ? 3.612 8.232 -1.918 1.00 98.69 110 LEU A C 1
ATOM 880 O O . LEU A 1 110 ? 4.493 8.595 -2.690 1.00 98.69 110 LEU A O 1
ATOM 884 N N . ASP A 1 111 ? 2.316 8.264 -2.234 1.00 98.69 111 ASP A N 1
ATOM 885 C CA . ASP A 1 111 ? 1.832 8.713 -3.542 1.00 98.69 111 ASP A CA 1
ATOM 886 C C . ASP A 1 111 ? 2.280 10.152 -3.854 1.00 98.69 111 ASP A C 1
ATOM 888 O O . ASP A 1 111 ? 2.683 10.468 -4.973 1.00 98.69 111 ASP A O 1
ATOM 892 N N . LEU A 1 112 ? 2.227 11.039 -2.856 1.00 98.12 112 LEU A N 1
ATOM 893 C CA . LEU A 1 112 ? 2.639 12.433 -2.992 1.00 98.12 112 LEU A CA 1
ATOM 894 C C . LEU A 1 112 ? 4.149 12.560 -3.216 1.00 98.12 112 LEU A C 1
ATOM 896 O O . LEU A 1 112 ? 4.576 13.368 -4.046 1.00 98.12 112 LEU A O 1
ATOM 900 N N . ASN A 1 113 ? 4.950 11.752 -2.511 1.00 98.38 113 ASN A N 1
ATOM 901 C CA . ASN A 1 113 ? 6.392 11.673 -2.738 1.00 98.38 113 ASN A CA 1
ATOM 902 C C . ASN A 1 113 ? 6.693 11.262 -4.178 1.00 98.38 113 ASN A C 1
ATOM 904 O O . ASN A 1 113 ? 7.510 11.921 -4.815 1.00 98.38 113 ASN A O 1
ATOM 908 N N . ASP A 1 114 ? 6.019 10.235 -4.685 1.00 97.50 114 ASP A N 1
ATOM 909 C CA . ASP A 1 114 ? 6.311 9.716 -6.013 1.00 97.50 114 ASP A CA 1
ATOM 910 C C . ASP A 1 114 ? 5.894 10.697 -7.126 1.00 97.50 114 ASP A C 1
ATOM 912 O O . ASP A 1 114 ? 6.680 11.058 -8.002 1.00 97.50 114 ASP A O 1
ATOM 916 N N . ASN A 1 115 ? 4.704 11.289 -7.002 1.00 97.06 115 ASN A N 1
ATOM 917 C CA . ASN A 1 115 ? 4.190 12.231 -7.998 1.00 97.06 115 ASN A CA 1
ATOM 918 C C . ASN A 1 115 ? 4.896 13.601 -8.009 1.00 97.06 115 ASN A C 1
ATOM 920 O O . ASN A 1 115 ? 4.845 14.307 -9.019 1.00 97.06 115 ASN A O 1
ATOM 924 N N . THR A 1 116 ? 5.487 14.042 -6.891 1.00 95.69 116 THR A N 1
ATOM 925 C CA . THR A 1 116 ? 5.975 15.435 -6.752 1.00 95.69 116 THR A CA 1
ATOM 926 C C . THR A 1 116 ? 7.425 15.567 -6.291 1.00 95.69 116 THR A C 1
ATOM 928 O O . THR A 1 116 ? 8.003 16.652 -6.385 1.00 95.69 116 THR A O 1
ATOM 931 N N . GLY A 1 117 ? 8.026 14.493 -5.780 1.00 93.94 117 GLY A N 1
ATOM 932 C CA . GLY A 1 117 ? 9.318 14.526 -5.099 1.00 93.94 117 GLY A CA 1
ATOM 933 C C . GLY A 1 117 ? 9.261 15.091 -3.675 1.00 93.94 117 GLY A C 1
ATOM 934 O O . GLY A 1 117 ? 10.314 15.366 -3.092 1.00 93.94 117 GLY A O 1
ATOM 935 N N . GLU A 1 118 ? 8.068 15.291 -3.100 1.00 95.25 118 GLU A N 1
ATOM 936 C CA . GLU A 1 118 ? 7.910 15.718 -1.706 1.00 95.25 118 GLU A CA 1
ATOM 937 C C . GLU A 1 118 ? 8.647 14.769 -0.755 1.00 95.25 118 GLU A C 1
ATOM 939 O O . GLU A 1 118 ? 8.622 13.556 -0.928 1.00 95.25 118 GLU A O 1
ATOM 944 N N . LYS A 1 119 ? 9.338 15.300 0.257 1.00 95.38 119 LYS A N 1
ATOM 945 C CA . LYS A 1 119 ? 10.195 14.481 1.120 1.00 95.38 119 LYS A CA 1
ATOM 946 C C . LYS A 1 119 ? 9.381 13.488 1.944 1.00 95.38 119 LYS A C 1
ATOM 948 O O . LYS A 1 119 ? 8.516 13.878 2.722 1.00 95.38 119 LYS A O 1
ATOM 953 N N . ASN A 1 120 ? 9.768 12.221 1.862 1.00 98.19 120 ASN A N 1
ATOM 954 C CA . ASN A 1 120 ? 9.244 11.155 2.700 1.00 98.19 120 ASN A CA 1
ATOM 955 C C . ASN A 1 120 ? 10.400 10.250 3.159 1.00 98.19 120 ASN A C 1
ATOM 957 O O . ASN A 1 120 ? 11.156 9.720 2.342 1.00 98.19 120 ASN A O 1
ATOM 961 N N . GLU A 1 121 ? 10.561 10.097 4.475 1.00 97.94 121 GLU A N 1
ATOM 962 C CA . GLU A 1 121 ? 11.667 9.326 5.064 1.00 97.94 121 GLU A CA 1
ATOM 963 C C . GLU A 1 121 ? 11.532 7.828 4.787 1.00 97.94 121 GLU A C 1
ATOM 965 O O . GLU A 1 121 ? 12.520 7.161 4.495 1.00 97.94 121 GLU A O 1
ATOM 970 N N . LEU A 1 122 ? 10.307 7.294 4.807 1.00 97.94 122 LEU A N 1
ATOM 971 C CA . LEU A 1 122 ? 10.075 5.891 4.479 1.00 97.94 122 LEU A CA 1
ATOM 972 C C . LEU A 1 122 ? 10.397 5.623 3.006 1.00 97.94 122 LEU A C 1
ATOM 974 O O . LEU A 1 122 ? 11.072 4.641 2.704 1.00 97.94 122 LEU A O 1
ATOM 978 N N . ALA A 1 123 ? 9.995 6.522 2.106 1.00 98.06 123 ALA A N 1
ATOM 979 C CA . ALA A 1 123 ? 10.366 6.415 0.699 1.00 98.06 123 ALA A CA 1
ATOM 980 C C . ALA A 1 123 ? 11.886 6.508 0.496 1.00 98.06 123 ALA A C 1
ATOM 982 O O . ALA A 1 123 ? 12.458 5.741 -0.275 1.00 98.06 123 ALA A O 1
ATOM 983 N N . SER A 1 124 ? 12.557 7.381 1.252 1.00 97.88 124 SER A N 1
ATOM 984 C CA . SER A 1 124 ? 14.021 7.486 1.249 1.00 97.88 124 SER A CA 1
ATOM 985 C C . SER A 1 124 ? 14.683 6.186 1.713 1.00 97.88 124 SER A C 1
ATOM 987 O O . SER A 1 124 ? 15.605 5.711 1.056 1.00 97.88 124 SER A O 1
ATOM 989 N N . MET A 1 125 ? 14.182 5.570 2.791 1.00 98.00 125 MET A N 1
ATOM 990 C CA . MET A 1 125 ? 14.669 4.282 3.298 1.00 98.00 125 MET A CA 1
ATOM 991 C C . MET A 1 125 ? 14.470 3.141 2.297 1.00 98.00 125 MET A C 1
ATOM 993 O O . MET A 1 125 ? 15.385 2.347 2.109 1.00 98.00 125 MET A O 1
ATOM 997 N N . ILE A 1 126 ? 13.312 3.063 1.632 1.00 98.19 126 ILE A N 1
ATOM 998 C CA . ILE A 1 126 ? 13.095 2.091 0.549 1.00 98.19 126 ILE A CA 1
ATOM 999 C C . ILE A 1 126 ? 14.060 2.362 -0.609 1.00 98.19 126 ILE A C 1
ATOM 1001 O O . ILE A 1 126 ? 14.685 1.443 -1.133 1.00 98.19 126 ILE A O 1
ATOM 1005 N N . GLY A 1 127 ? 14.265 3.633 -0.954 1.00 96.38 127 GLY A N 1
ATOM 1006 C CA . GLY A 1 127 ? 15.209 4.046 -1.983 1.00 96.38 127 GLY A CA 1
ATOM 1007 C C . GLY A 1 127 ? 16.648 3.585 -1.732 1.00 96.38 127 GLY A C 1
ATOM 1008 O O . GLY A 1 127 ? 17.361 3.349 -2.705 1.00 96.38 127 GLY A O 1
ATOM 1009 N N . MET A 1 128 ? 17.064 3.397 -0.470 1.00 96.12 128 MET A N 1
ATOM 1010 C CA . MET A 1 128 ? 18.404 2.906 -0.107 1.00 96.12 128 MET A CA 1
ATOM 1011 C C . MET A 1 128 ? 18.674 1.459 -0.535 1.00 96.12 128 MET A C 1
ATOM 1013 O O . MET A 1 128 ? 19.837 1.070 -0.591 1.00 96.12 128 MET A O 1
ATOM 1017 N N . PHE A 1 129 ? 17.637 0.676 -0.843 1.00 96.56 129 PHE A N 1
ATOM 1018 C CA . PHE A 1 129 ? 17.798 -0.666 -1.403 1.00 96.56 129 PHE A CA 1
ATOM 1019 C C . PHE A 1 129 ? 18.133 -0.638 -2.895 1.00 96.56 129 PHE A C 1
ATOM 1021 O O . PHE A 1 129 ? 18.545 -1.657 -3.435 1.00 96.56 129 PHE A O 1
ATOM 1028 N N . ASN A 1 130 ? 17.963 0.489 -3.597 1.00 95.88 130 ASN A N 1
ATOM 1029 C CA . ASN A 1 130 ? 18.413 0.550 -4.985 1.00 95.88 130 ASN A CA 1
ATOM 1030 C C . ASN A 1 130 ? 19.937 0.332 -5.033 1.00 95.88 130 ASN A C 1
ATOM 1032 O O . ASN A 1 130 ? 20.655 0.983 -4.268 1.00 95.88 130 ASN A O 1
ATOM 1036 N N . PRO A 1 131 ? 20.444 -0.530 -5.937 1.00 91.88 131 PRO A N 1
ATOM 1037 C CA . PRO A 1 131 ? 21.876 -0.745 -6.075 1.00 91.88 131 PRO A CA 1
ATOM 1038 C C . PRO A 1 131 ? 22.628 0.565 -6.312 1.00 91.88 131 PRO A C 1
ATOM 1040 O O . PRO A 1 131 ? 22.153 1.466 -7.014 1.00 91.88 131 PRO A O 1
ATOM 1043 N N . VAL A 1 132 ? 23.829 0.658 -5.743 1.00 87.69 132 VAL A N 1
ATOM 1044 C CA . VAL A 1 132 ? 24.759 1.745 -6.063 1.00 87.69 132 VAL A CA 1
ATOM 1045 C C . VAL A 1 132 ? 25.266 1.606 -7.502 1.00 87.69 132 VAL A C 1
ATOM 1047 O O . VAL A 1 132 ? 25.161 0.551 -8.121 1.00 87.69 132 VAL A O 1
ATOM 1050 N N . TRP A 1 133 ? 25.810 2.692 -8.053 1.00 83.31 133 TRP A N 1
ATOM 1051 C CA . TRP A 1 133 ? 26.155 2.791 -9.477 1.00 83.31 133 TRP A CA 1
ATOM 1052 C C . TRP A 1 133 ? 27.181 1.752 -9.970 1.00 83.31 133 TRP A C 1
ATOM 1054 O O . TRP A 1 133 ? 27.235 1.492 -11.170 1.00 83.31 133 TRP A O 1
ATOM 1064 N N . ASP A 1 134 ? 28.000 1.192 -9.077 1.00 84.44 134 ASP A N 1
ATOM 1065 C CA . ASP A 1 134 ? 29.052 0.209 -9.360 1.00 84.44 134 ASP A CA 1
ATOM 1066 C C . ASP A 1 134 ? 28.695 -1.227 -8.936 1.00 84.44 134 ASP A C 1
ATOM 1068 O O . ASP A 1 134 ? 29.521 -2.134 -9.078 1.00 84.44 134 ASP A O 1
ATOM 1072 N N . ASP A 1 135 ? 27.470 -1.458 -8.457 1.00 79.88 135 ASP A N 1
ATOM 1073 C CA . ASP A 1 135 ? 27.011 -2.780 -8.049 1.00 79.88 135 ASP A CA 1
ATOM 1074 C C . ASP A 1 135 ? 26.363 -3.556 -9.210 1.00 79.88 135 ASP A C 1
ATOM 1076 O O . ASP A 1 135 ? 25.383 -3.130 -9.821 1.00 79.88 135 ASP A O 1
ATOM 1080 N N . ASN A 1 136 ? 26.904 -4.746 -9.485 1.00 71.94 136 ASN A N 1
ATOM 1081 C CA . ASN A 1 136 ? 26.412 -5.675 -10.506 1.00 71.94 136 ASN A CA 1
ATOM 1082 C C . ASN A 1 136 ? 25.584 -6.835 -9.912 1.00 71.94 136 ASN A C 1
ATOM 1084 O O . ASN A 1 136 ? 25.264 -7.778 -10.636 1.00 71.94 136 ASN A O 1
ATOM 1088 N N . SER A 1 137 ? 25.265 -6.804 -8.611 1.00 69.38 137 SER A N 1
ATOM 1089 C CA . SER A 1 137 ? 24.561 -7.875 -7.882 1.00 69.38 137 SER A CA 1
ATOM 1090 C C . SER A 1 137 ? 23.102 -8.094 -8.321 1.00 69.38 137 SER A C 1
ATOM 1092 O O . SER A 1 137 ? 22.548 -9.168 -8.085 1.00 69.38 137 SER A O 1
ATOM 1094 N N . GLY A 1 138 ? 22.521 -7.132 -9.049 1.00 77.69 138 GLY A N 1
ATOM 1095 C CA . GLY A 1 138 ? 21.242 -7.252 -9.754 1.00 77.69 138 GLY A CA 1
ATOM 1096 C C . GLY A 1 138 ? 20.104 -6.459 -9.103 1.00 77.69 138 GLY A C 1
ATOM 1097 O O . GLY A 1 138 ? 19.720 -6.712 -7.965 1.00 77.69 138 GLY A O 1
ATOM 1098 N N . SER A 1 139 ? 19.510 -5.531 -9.866 1.00 86.31 139 SER A N 1
ATOM 1099 C CA . SER A 1 139 ? 18.411 -4.659 -9.409 1.00 86.31 139 SER A CA 1
ATOM 1100 C C . SER A 1 139 ? 17.196 -5.426 -8.879 1.00 86.31 139 SER A C 1
ATOM 1102 O O . SER A 1 139 ? 16.571 -4.982 -7.919 1.00 86.31 139 SER A O 1
ATOM 1104 N N . ASP A 1 140 ? 16.883 -6.589 -9.452 1.00 93.38 140 ASP A N 1
ATOM 1105 C CA . ASP A 1 140 ? 15.699 -7.363 -9.068 1.00 93.38 140 ASP A CA 1
ATOM 1106 C C . ASP A 1 140 ? 15.847 -8.049 -7.708 1.00 93.38 140 ASP A C 1
ATOM 1108 O O . ASP A 1 140 ? 14.881 -8.124 -6.953 1.00 93.38 140 ASP A O 1
ATOM 1112 N N . ALA A 1 141 ? 17.052 -8.505 -7.351 1.00 93.31 141 ALA A N 1
ATOM 1113 C CA . ALA A 1 141 ? 17.296 -9.075 -6.028 1.00 93.31 141 ALA A CA 1
ATOM 1114 C C . ALA A 1 141 ? 17.112 -8.009 -4.937 1.00 93.31 141 ALA A C 1
ATOM 1116 O O . ALA A 1 141 ? 16.430 -8.250 -3.941 1.00 93.31 141 ALA A O 1
ATOM 1117 N N . ALA A 1 142 ? 17.651 -6.812 -5.173 1.00 95.81 142 ALA A N 1
ATOM 1118 C CA . ALA A 1 142 ? 17.526 -5.686 -4.258 1.00 95.81 142 ALA A CA 1
ATOM 1119 C C . ALA A 1 142 ? 16.075 -5.177 -4.151 1.00 95.81 142 ALA A C 1
ATOM 1121 O O . ALA A 1 142 ? 15.601 -4.848 -3.063 1.00 95.81 142 ALA A O 1
ATOM 1122 N N . PHE A 1 143 ? 15.332 -5.194 -5.263 1.00 97.69 143 PHE A N 1
ATOM 1123 C CA . PHE A 1 143 ? 13.895 -4.930 -5.265 1.00 97.69 143 PHE A CA 1
ATOM 1124 C C . PHE A 1 143 ? 13.136 -5.927 -4.381 1.00 97.69 143 PHE A C 1
ATOM 1126 O O . PHE A 1 143 ? 12.357 -5.517 -3.525 1.00 97.69 143 PHE A O 1
ATOM 1133 N N . LEU A 1 144 ? 13.381 -7.233 -4.534 1.00 97.00 144 LEU A N 1
ATOM 1134 C CA . LEU A 1 144 ? 12.709 -8.255 -3.725 1.00 97.00 144 LEU A CA 1
ATOM 1135 C C . LEU A 1 144 ? 13.056 -8.148 -2.232 1.00 97.00 144 LEU A C 1
ATOM 1137 O O . LEU A 1 144 ? 12.195 -8.396 -1.386 1.00 97.00 144 LEU A O 1
ATOM 1141 N N . GLU A 1 145 ? 14.280 -7.737 -1.894 1.00 97.56 145 GLU A N 1
ATOM 1142 C CA . GLU A 1 145 ? 14.658 -7.431 -0.511 1.00 97.56 145 GLU A CA 1
ATOM 1143 C C . GLU A 1 145 ? 13.848 -6.248 0.044 1.00 97.56 145 GLU A C 1
ATOM 1145 O O . GLU A 1 145 ? 13.251 -6.356 1.120 1.00 97.56 145 GLU A O 1
ATOM 1150 N N . ALA A 1 146 ? 13.750 -5.152 -0.716 1.00 98.44 146 ALA A N 1
ATOM 1151 C CA . ALA A 1 146 ? 12.939 -3.994 -0.347 1.00 98.44 146 ALA A CA 1
ATOM 1152 C C . ALA A 1 146 ? 11.460 -4.375 -0.157 1.00 98.44 146 ALA A C 1
ATOM 1154 O O . ALA A 1 146 ? 10.832 -3.965 0.821 1.00 98.44 146 ALA A O 1
ATOM 1155 N N . VAL A 1 147 ? 10.919 -5.215 -1.047 1.00 98.75 147 VAL A N 1
ATOM 1156 C CA . VAL A 1 147 ? 9.541 -5.729 -0.983 1.00 98.75 147 VAL A CA 1
ATOM 1157 C C . VAL A 1 147 ? 9.313 -6.557 0.278 1.00 98.75 147 VAL A C 1
ATOM 1159 O O . VAL A 1 147 ? 8.293 -6.386 0.947 1.00 98.75 147 VAL A O 1
ATOM 1162 N N . ALA A 1 148 ? 10.264 -7.412 0.662 1.00 98.50 148 ALA A N 1
ATOM 1163 C CA . ALA A 1 148 ? 10.162 -8.188 1.894 1.00 98.50 148 ALA A CA 1
ATOM 1164 C C . ALA A 1 148 ? 10.109 -7.279 3.136 1.00 98.50 148 ALA A C 1
ATOM 1166 O O . ALA A 1 148 ? 9.285 -7.496 4.030 1.00 98.50 148 ALA A O 1
ATOM 1167 N N . VAL A 1 149 ? 10.938 -6.232 3.183 1.00 98.69 149 VAL A N 1
ATOM 1168 C CA . VAL A 1 149 ? 10.919 -5.238 4.270 1.00 98.69 149 VAL A CA 1
ATOM 1169 C C . VAL A 1 149 ? 9.600 -4.461 4.281 1.00 98.69 149 VAL A C 1
ATOM 1171 O O . VAL A 1 149 ? 8.964 -4.351 5.333 1.00 98.69 149 VAL A O 1
ATOM 1174 N N . ALA A 1 150 ? 9.150 -3.978 3.123 1.00 98.81 150 ALA A N 1
ATOM 1175 C CA . ALA A 1 150 ? 7.888 -3.261 2.973 1.00 98.81 150 ALA A CA 1
ATOM 1176 C C . ALA A 1 150 ? 6.687 -4.107 3.415 1.00 98.81 150 ALA A C 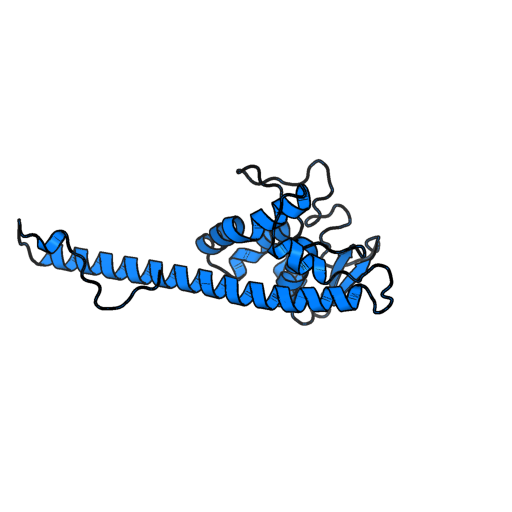1
ATOM 1178 O O . ALA A 1 150 ? 5.838 -3.616 4.158 1.00 98.81 150 ALA A O 1
ATOM 1179 N N . GLY A 1 151 ? 6.657 -5.397 3.066 1.00 98.75 151 GLY A N 1
ATOM 1180 C CA . GLY A 1 151 ? 5.621 -6.330 3.512 1.00 98.75 151 GLY A CA 1
ATOM 1181 C C . GLY A 1 151 ? 5.548 -6.440 5.035 1.00 98.75 151 GLY A C 1
ATOM 1182 O O . GLY A 1 151 ? 4.467 -6.365 5.615 1.00 98.75 151 GLY A O 1
ATOM 1183 N N . ARG A 1 152 ? 6.695 -6.518 5.724 1.00 98.62 152 ARG A N 1
ATOM 1184 C CA . ARG A 1 152 ? 6.718 -6.515 7.200 1.00 98.62 152 ARG A CA 1
ATOM 1185 C C . ARG A 1 152 ? 6.197 -5.198 7.773 1.00 98.62 152 ARG A C 1
ATOM 1187 O O . ARG A 1 152 ? 5.461 -5.219 8.758 1.00 98.62 152 ARG A O 1
ATOM 1194 N N . ILE A 1 153 ? 6.550 -4.066 7.167 1.00 98.69 153 ILE A N 1
ATOM 1195 C CA . ILE A 1 153 ? 6.047 -2.751 7.587 1.00 98.69 153 ILE A CA 1
ATOM 1196 C C . ILE A 1 153 ? 4.523 -2.690 7.444 1.00 98.69 153 ILE A C 1
ATOM 1198 O O . ILE A 1 153 ? 3.858 -2.267 8.391 1.00 98.69 153 ILE A O 1
ATOM 1202 N N . LEU A 1 154 ? 3.977 -3.139 6.309 1.00 98.75 154 LEU A N 1
ATOM 1203 C CA . LEU A 1 154 ? 2.535 -3.165 6.057 1.00 98.75 154 LEU A CA 1
ATOM 1204 C C . LEU A 1 154 ? 1.791 -3.989 7.110 1.00 98.75 154 LEU A C 1
ATOM 1206 O O . LEU A 1 154 ? 0.899 -3.449 7.759 1.00 98.75 154 LEU A O 1
ATOM 1210 N N . GLU A 1 155 ? 2.213 -5.230 7.369 1.00 98.50 155 GLU A N 1
ATOM 1211 C CA . GLU A 1 155 ? 1.582 -6.097 8.379 1.00 98.50 155 GLU A CA 1
ATOM 1212 C C . GLU A 1 155 ? 1.512 -5.431 9.759 1.00 98.50 155 GLU A C 1
ATOM 1214 O O . GLU A 1 155 ? 0.464 -5.398 10.409 1.00 98.50 155 GLU A O 1
ATOM 1219 N N . HIS A 1 156 ? 2.623 -4.840 10.206 1.00 98.38 156 HIS A N 1
ATOM 1220 C CA . HIS A 1 156 ? 2.674 -4.161 11.498 1.00 98.38 156 HIS A CA 1
ATOM 1221 C C . HIS A 1 156 ? 1.837 -2.878 11.524 1.00 98.38 156 HIS A C 1
ATOM 1223 O O . HIS A 1 156 ? 1.229 -2.562 12.552 1.00 98.38 156 HIS A O 1
ATOM 1229 N N . LYS A 1 157 ? 1.788 -2.129 10.417 1.00 98.06 157 LYS A N 1
ATOM 1230 C CA . LYS A 1 157 ? 0.942 -0.940 10.313 1.00 98.06 157 LYS A CA 1
ATOM 1231 C C . LYS A 1 157 ? -0.532 -1.325 10.333 1.00 98.06 157 LYS A C 1
ATOM 1233 O O . LYS A 1 157 ? -1.265 -0.757 11.135 1.00 98.06 157 LYS A O 1
ATOM 1238 N N . TRP A 1 158 ? -0.964 -2.305 9.545 1.00 98.56 158 TRP A N 1
ATOM 1239 C CA . TRP A 1 158 ? -2.351 -2.768 9.553 1.00 98.56 158 TRP A CA 1
ATOM 1240 C C . TRP A 1 158 ? -2.778 -3.269 10.929 1.00 98.56 158 TRP A C 1
ATOM 1242 O O . TRP A 1 158 ? -3.852 -2.897 11.394 1.00 98.56 158 TRP A O 1
ATOM 1252 N N . GLU A 1 159 ? -1.928 -4.024 11.634 1.00 98.00 159 GLU A N 1
ATOM 1253 C CA . GLU A 1 159 ? -2.257 -4.467 12.992 1.00 98.00 159 GLU A CA 1
ATOM 1254 C C . GLU A 1 159 ? -2.430 -3.294 13.963 1.00 98.00 159 GLU A C 1
ATOM 1256 O O . GLU A 1 159 ? -3.314 -3.335 14.819 1.00 98.00 159 GLU A O 1
ATOM 1261 N N . ARG A 1 160 ? -1.658 -2.209 13.810 1.00 96.38 160 ARG A N 1
ATOM 1262 C CA . ARG A 1 160 ? -1.869 -0.997 14.612 1.00 96.38 160 ARG A CA 1
ATOM 1263 C C . ARG A 1 160 ? -3.226 -0.354 14.322 1.00 96.38 160 ARG A C 1
ATOM 1265 O O . ARG A 1 160 ? -3.923 -0.014 15.268 1.00 96.38 160 ARG A O 1
ATOM 1272 N N . PHE A 1 161 ? -3.635 -0.252 13.058 1.00 96.88 161 PHE A N 1
ATOM 1273 C CA . PHE A 1 161 ? -4.959 0.283 12.706 1.00 96.88 161 PHE A CA 1
ATOM 1274 C C . PHE A 1 161 ? -6.099 -0.609 13.219 1.00 96.88 161 PHE A C 1
ATOM 1276 O O . PHE A 1 161 ? -7.081 -0.099 13.749 1.00 96.88 161 PHE A O 1
ATOM 1283 N N . ARG A 1 162 ? -5.951 -1.940 13.154 1.00 97.00 162 ARG A N 1
ATOM 1284 C CA . ARG A 1 162 ? -6.912 -2.874 13.770 1.00 97.00 162 ARG A CA 1
ATOM 1285 C C . ARG A 1 162 ? -6.960 -2.721 15.290 1.00 97.00 162 ARG A C 1
ATOM 1287 O O . ARG A 1 162 ? -8.025 -2.849 15.887 1.00 97.00 162 ARG A O 1
ATOM 1294 N N . ALA A 1 163 ? -5.821 -2.478 15.936 1.00 94.88 163 ALA A N 1
ATOM 1295 C CA . ALA A 1 163 ? -5.771 -2.228 17.373 1.00 94.88 163 ALA A CA 1
ATOM 1296 C C . ALA A 1 163 ? -6.480 -0.921 17.751 1.00 94.88 163 ALA A C 1
ATOM 1298 O O . ALA A 1 163 ? -7.252 -0.928 18.709 1.00 94.88 163 ALA A O 1
ATOM 1299 N N . ASP A 1 164 ? -6.269 0.148 16.980 1.00 91.88 164 ASP A N 1
ATOM 1300 C CA . ASP A 1 164 ? -6.954 1.430 17.163 1.00 91.88 164 ASP A CA 1
ATOM 1301 C C . ASP A 1 164 ? -8.481 1.253 17.022 1.00 91.88 164 ASP A C 1
ATOM 1303 O O . ASP A 1 164 ? -9.233 1.682 17.895 1.00 91.88 164 ASP A O 1
ATOM 1307 N N . GLU A 1 165 ? -8.948 0.523 16.001 1.00 94.56 165 GLU A N 1
ATOM 1308 C CA . GLU A 1 165 ? -10.376 0.218 15.817 1.00 94.56 165 GLU A CA 1
ATOM 1309 C C . GLU A 1 165 ? -10.968 -0.554 17.007 1.00 94.56 165 GLU A C 1
ATOM 1311 O O . GLU A 1 165 ? -12.037 -0.211 17.519 1.00 94.56 165 GLU A O 1
ATOM 1316 N N . ARG A 1 166 ? -10.265 -1.582 17.503 1.00 94.31 166 ARG A N 1
ATOM 1317 C CA . ARG A 1 166 ? -10.706 -2.332 18.691 1.00 94.31 166 ARG A CA 1
ATOM 1318 C C . ARG A 1 166 ? -10.778 -1.438 19.929 1.00 94.31 166 ARG A C 1
ATOM 1320 O O . ARG A 1 166 ? -11.722 -1.571 20.708 1.00 94.31 166 ARG A O 1
ATOM 1327 N N . ALA A 1 167 ? -9.813 -0.538 20.116 1.00 90.19 167 ALA A N 1
ATOM 1328 C CA . ALA A 1 167 ? -9.809 0.403 21.234 1.00 90.19 167 ALA A CA 1
ATOM 1329 C C . ALA A 1 167 ? -10.998 1.377 21.153 1.00 90.19 167 ALA A C 1
ATOM 1331 O O . ALA A 1 167 ? -11.686 1.591 22.154 1.00 90.19 167 ALA A O 1
ATOM 1332 N N . GLU A 1 168 ? -11.298 1.902 19.963 1.00 90.75 168 GLU A N 1
ATOM 1333 C CA . GLU A 1 168 ? -12.448 2.781 19.715 1.00 90.75 168 GLU A CA 1
ATOM 1334 C C . GLU A 1 168 ? -13.781 2.065 20.000 1.00 90.75 168 GLU A C 1
ATOM 1336 O O . GLU A 1 168 ? -14.648 2.608 20.692 1.00 90.75 168 G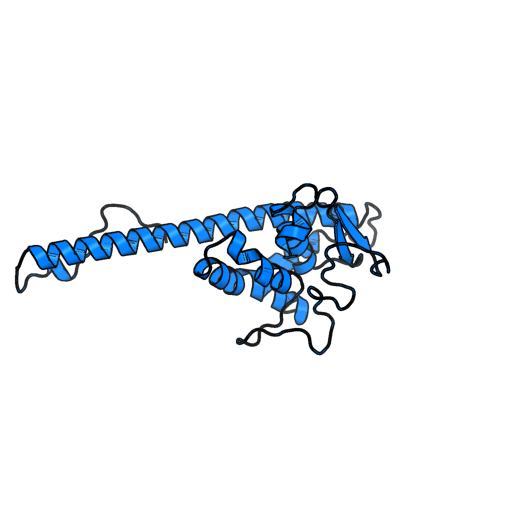LU A O 1
ATOM 1341 N N . GLN A 1 169 ? -13.925 0.808 19.566 1.00 92.12 169 GLN A N 1
ATOM 1342 C CA . GLN A 1 169 ? -15.109 -0.014 19.842 1.00 92.12 169 GLN A CA 1
ATOM 1343 C C . GLN A 1 169 ? -15.286 -0.307 21.339 1.00 92.12 169 GLN A C 1
ATOM 1345 O O . GLN A 1 169 ? -16.394 -0.194 21.872 1.00 92.12 169 GLN A O 1
ATOM 1350 N N . GLN A 1 170 ? -14.202 -0.652 22.039 1.00 90.62 170 GLN A N 1
ATOM 1351 C CA . GLN A 1 170 ? -14.224 -0.883 23.486 1.00 90.62 170 GLN A CA 1
ATOM 1352 C C . GLN A 1 170 ? -14.601 0.390 24.251 1.00 90.62 170 GLN A C 1
ATOM 1354 O O . GLN A 1 170 ? -15.442 0.345 25.154 1.00 90.62 170 GLN A O 1
ATOM 1359 N N . PHE A 1 171 ? -14.039 1.537 23.863 1.00 88.62 171 PHE A N 1
ATOM 1360 C CA . PHE A 1 171 ? -14.364 2.822 24.474 1.00 88.62 171 PHE A CA 1
ATOM 1361 C C . PHE A 1 171 ? -15.837 3.196 24.255 1.00 88.62 171 PHE A C 1
ATOM 1363 O O . PHE A 1 171 ? -16.529 3.582 25.201 1.00 88.62 171 PHE A O 1
ATOM 1370 N N . ALA A 1 172 ? -16.351 3.020 23.034 1.00 89.31 172 ALA A N 1
ATOM 1371 C CA . ALA A 1 172 ? -17.755 3.264 22.718 1.00 89.31 172 ALA A CA 1
ATOM 1372 C C . ALA A 1 172 ? -18.698 2.371 23.544 1.00 89.31 172 ALA A C 1
ATOM 1374 O O . ALA A 1 172 ? -19.713 2.853 24.059 1.00 89.31 172 ALA A O 1
ATOM 1375 N N . ALA A 1 173 ? -18.350 1.093 23.728 1.00 89.75 173 ALA A N 1
ATOM 1376 C CA . ALA A 1 173 ? -19.121 0.161 24.547 1.00 89.75 173 ALA A CA 1
ATOM 1377 C C . ALA A 1 173 ? -19.153 0.577 26.029 1.00 89.75 173 ALA A C 1
ATOM 1379 O O . ALA A 1 173 ? -20.230 0.618 26.631 1.00 89.75 173 ALA A O 1
ATOM 1380 N N . LEU A 1 174 ? -18.006 0.958 26.605 1.00 88.44 174 LEU A N 1
ATOM 1381 C CA . LEU A 1 174 ? -17.933 1.456 27.984 1.00 88.44 174 LEU A CA 1
ATOM 1382 C C . LEU A 1 174 ? -18.740 2.740 28.176 1.00 88.44 174 LEU A C 1
ATOM 1384 O O . LEU A 1 174 ? -19.469 2.876 29.161 1.00 88.44 174 LEU A O 1
ATOM 1388 N N . LEU A 1 175 ? -18.650 3.674 27.227 1.00 86.88 175 LEU A N 1
ATOM 1389 C CA . LEU A 1 175 ? -19.413 4.916 27.269 1.00 86.88 175 LEU A CA 1
ATOM 1390 C C . LEU A 1 175 ? -20.924 4.647 27.213 1.00 86.88 175 LEU A C 1
ATOM 1392 O O . LEU A 1 175 ? -21.692 5.284 27.939 1.00 86.88 175 LEU A O 1
ATOM 1396 N N . ALA A 1 176 ? -21.360 3.700 26.380 1.00 89.00 176 ALA A N 1
ATOM 1397 C CA . ALA A 1 176 ? -22.762 3.308 26.287 1.00 89.00 176 ALA A CA 1
ATOM 1398 C C . ALA A 1 176 ? -23.270 2.678 27.594 1.00 89.00 176 ALA A C 1
ATOM 1400 O O . ALA A 1 176 ? -24.359 3.025 28.056 1.00 89.00 176 ALA A O 1
ATOM 1401 N N . GLU A 1 177 ? -22.481 1.803 28.218 1.00 87.50 177 GLU A N 1
ATOM 1402 C CA . GLU A 1 177 ? -22.841 1.166 29.487 1.00 87.50 177 GLU A CA 1
ATOM 1403 C C . GLU A 1 177 ? -22.897 2.177 30.639 1.00 87.50 177 GLU A C 1
ATOM 1405 O O . GLU A 1 177 ? -23.863 2.212 31.403 1.00 87.50 177 GLU A O 1
ATOM 1410 N N . HIS A 1 178 ? -21.922 3.086 30.710 1.00 84.19 178 HIS A N 1
ATOM 1411 C CA . HIS A 1 178 ? -21.920 4.173 31.687 1.00 84.19 178 HIS A CA 1
ATOM 1412 C C . HIS A 1 178 ? -23.177 5.050 31.570 1.00 84.19 178 HIS A C 1
ATOM 1414 O O . HIS A 1 178 ? -23.828 5.340 32.577 1.00 84.19 178 HIS A O 1
ATOM 1420 N N . ARG A 1 179 ? -23.579 5.409 30.341 1.00 85.00 179 ARG A N 1
ATOM 1421 C CA . ARG A 1 179 ? -24.814 6.170 30.087 1.00 85.00 179 ARG A CA 1
ATOM 1422 C C . ARG A 1 179 ? -26.071 5.409 30.517 1.00 85.00 179 ARG A C 1
ATOM 1424 O O . ARG A 1 179 ? -26.973 6.020 31.089 1.00 85.00 179 ARG A O 1
ATOM 1431 N N . LYS A 1 180 ? -26.141 4.093 30.280 1.00 86.00 180 LYS A N 1
ATOM 1432 C CA . LYS A 1 180 ? -27.265 3.255 30.742 1.00 86.00 180 LYS A CA 1
ATOM 1433 C C . LYS A 1 180 ? -27.355 3.217 32.265 1.00 86.00 180 LYS A C 1
ATOM 1435 O O . LYS A 1 180 ? -28.451 3.381 32.798 1.00 86.00 180 LYS A O 1
ATOM 1440 N N . ARG A 1 181 ? -26.223 3.047 32.957 1.00 83.25 181 ARG A N 1
ATOM 1441 C CA . ARG A 1 181 ? -26.163 3.049 34.427 1.00 83.25 181 ARG A CA 1
ATOM 1442 C C . ARG A 1 181 ? -26.693 4.361 35.004 1.00 83.25 181 ARG A C 1
ATOM 1444 O O . ARG A 1 181 ? -27.580 4.330 35.850 1.00 83.25 181 ARG A O 1
ATOM 1451 N N . ILE A 1 182 ? -26.224 5.498 34.483 1.00 77.38 182 ILE A N 1
ATOM 1452 C CA . ILE A 1 182 ? -26.707 6.829 34.888 1.00 77.38 182 ILE A CA 1
ATOM 1453 C C . ILE A 1 182 ? -28.225 6.945 34.694 1.00 77.38 182 ILE A C 1
ATOM 1455 O O . ILE A 1 182 ? -28.943 7.343 35.611 1.00 77.38 182 ILE A O 1
ATOM 1459 N N . ALA A 1 183 ? -28.733 6.554 33.522 1.00 81.00 183 ALA A N 1
ATOM 1460 C CA . ALA A 1 183 ? -30.162 6.632 33.225 1.00 81.00 183 ALA A CA 1
ATOM 1461 C C . ALA A 1 183 ? -31.016 5.749 34.158 1.00 81.00 183 ALA A C 1
ATOM 1463 O O . ALA A 1 183 ? -32.131 6.133 34.522 1.00 81.00 183 ALA A O 1
ATOM 1464 N N . ALA A 1 184 ? -30.505 4.582 34.563 1.00 80.25 184 ALA A N 1
ATOM 1465 C CA . ALA A 1 184 ? -31.192 3.661 35.466 1.00 80.25 184 ALA A CA 1
ATOM 1466 C C . ALA A 1 184 ? -31.238 4.159 36.923 1.00 80.25 184 ALA A C 1
ATOM 1468 O O . ALA A 1 184 ? -32.219 3.906 37.624 1.00 80.25 184 ALA A O 1
ATOM 1469 N N . GLU A 1 185 ? -30.218 4.891 37.380 1.00 73.44 185 GLU A N 1
ATOM 1470 C CA . GLU A 1 185 ? -30.090 5.320 38.780 1.00 73.44 185 GLU A CA 1
ATOM 1471 C C . GLU A 1 185 ? -31.030 6.476 39.184 1.00 73.44 185 GLU A C 1
ATOM 1473 O O . GLU A 1 185 ? -31.168 6.747 40.377 1.00 73.44 185 GLU A O 1
ATOM 1478 N N . LYS A 1 186 ? -31.729 7.137 38.241 1.00 62.38 186 LYS A N 1
ATOM 1479 C CA . LYS A 1 186 ? -32.720 8.218 38.496 1.00 62.38 186 LYS A CA 1
ATOM 1480 C C . LYS A 1 186 ? -32.257 9.314 39.484 1.00 62.38 186 LYS A C 1
ATOM 1482 O O . LYS A 1 186 ? -33.088 10.021 40.059 1.00 62.38 186 LYS A O 1
ATOM 1487 N N . LYS A 1 187 ? -30.952 9.505 39.693 1.00 56.72 187 LYS A N 1
ATOM 1488 C CA . LYS A 1 187 ? -30.420 10.556 40.566 1.00 56.72 187 LYS A CA 1
ATOM 1489 C C . LYS A 1 187 ? -30.226 11.835 39.765 1.00 56.72 187 LYS A C 1
ATOM 1491 O O . LYS A 1 187 ? -29.168 12.094 39.208 1.00 56.72 187 LYS A O 1
ATOM 1496 N N . ALA A 1 188 ? -31.269 12.657 39.750 1.00 49.06 188 ALA A N 1
ATOM 1497 C CA . ALA A 1 188 ? -31.138 14.062 39.407 1.00 49.06 188 ALA A CA 1
ATOM 1498 C C . ALA A 1 188 ? -30.091 14.718 40.334 1.00 49.06 188 ALA A C 1
ATOM 1500 O O . ALA A 1 188 ? -30.352 14.924 41.518 1.00 49.06 188 ALA A O 1
ATOM 1501 N N . GLY A 1 189 ? -28.916 15.051 39.788 1.00 54.44 189 GLY A N 1
ATOM 1502 C CA . GLY A 1 189 ? -28.081 16.134 40.316 1.00 54.44 189 GLY A CA 1
ATOM 1503 C C . GLY A 1 189 ? -26.811 15.790 41.105 1.00 54.44 189 GLY A C 1
ATOM 1504 O O . GLY A 1 189 ? -26.408 16.624 41.915 1.00 54.44 189 GLY A O 1
ATOM 1505 N N . THR A 1 190 ? -26.137 14.652 40.894 1.00 54.22 190 THR A N 1
ATOM 1506 C CA . THR A 1 190 ? -24.784 14.433 41.462 1.00 54.22 190 THR A CA 1
ATOM 1507 C C . THR A 1 190 ? -23.685 14.406 40.394 1.00 54.22 190 THR A C 1
ATOM 1509 O O . THR A 1 190 ? -23.905 14.015 39.255 1.00 54.22 190 THR A O 1
ATOM 1512 N N . MET A 1 191 ? -22.480 14.851 40.774 1.00 54.53 191 MET A N 1
ATOM 1513 C CA . MET A 1 191 ? -21.273 14.988 39.932 1.00 54.53 191 MET A CA 1
ATOM 1514 C C . MET A 1 191 ? -20.816 13.705 39.204 1.00 54.53 191 MET A C 1
ATOM 1516 O O . MET A 1 191 ? -19.962 13.797 38.323 1.00 54.53 191 MET A O 1
ATOM 1520 N N . ASP A 1 192 ? -21.387 12.541 39.527 1.00 55.22 192 ASP A N 1
ATOM 1521 C CA . ASP A 1 192 ? -21.039 11.231 38.957 1.00 55.22 192 ASP A CA 1
ATOM 1522 C C . ASP A 1 192 ? -21.331 11.109 37.451 1.00 55.22 192 ASP A C 1
ATOM 1524 O O . ASP A 1 192 ? -20.703 10.298 36.776 1.00 55.22 192 ASP A O 1
ATOM 1528 N N . GLU A 1 193 ? -22.209 11.949 36.887 1.00 56.22 193 GLU A N 1
ATOM 1529 C CA . GLU A 1 193 ? -22.451 11.991 35.432 1.00 56.22 193 GLU A CA 1
ATOM 1530 C C . GLU A 1 193 ? -21.259 12.538 34.628 1.00 56.22 193 GLU A C 1
ATOM 1532 O O . GLU A 1 193 ? -21.197 12.373 33.411 1.00 56.22 193 GLU A O 1
ATOM 1537 N N . LYS A 1 194 ? -20.318 13.228 35.288 1.00 61.53 194 LYS A N 1
ATOM 1538 C CA . LYS A 1 194 ? -19.204 13.924 34.624 1.00 61.53 194 LYS A CA 1
ATOM 1539 C C . LYS A 1 194 ? -17.903 13.125 34.604 1.00 61.53 194 LYS A C 1
ATOM 1541 O O . LYS A 1 194 ? -16.940 13.586 33.995 1.00 61.53 194 LYS A O 1
ATOM 1546 N N . ILE A 1 195 ? -17.845 11.973 35.277 1.00 70.19 195 ILE A N 1
ATOM 1547 C CA . ILE A 1 195 ? -16.603 11.217 35.473 1.00 70.19 195 ILE A CA 1
ATOM 1548 C C . ILE A 1 195 ? -16.789 9.777 34.983 1.00 70.19 195 ILE A C 1
ATOM 1550 O O . ILE A 1 195 ? -17.324 8.917 35.683 1.00 70.19 195 ILE A O 1
ATOM 1554 N N . LEU A 1 196 ? -16.284 9.503 33.777 1.00 72.75 196 LEU A N 1
ATOM 1555 C CA . LEU A 1 196 ? -16.087 8.139 33.295 1.00 72.75 196 LEU A CA 1
ATOM 1556 C C . LEU A 1 196 ? -14.811 7.581 33.937 1.00 72.75 196 LEU A C 1
ATOM 1558 O O . LEU A 1 196 ? -13.704 7.972 33.574 1.00 72.75 196 LEU A O 1
ATOM 1562 N N . ILE A 1 197 ? -14.966 6.679 34.905 1.00 71.94 197 ILE A N 1
ATOM 1563 C CA . ILE A 1 197 ? -13.836 5.956 35.494 1.00 71.94 197 ILE A CA 1
ATOM 1564 C C . ILE A 1 197 ? -13.563 4.731 34.624 1.00 71.94 197 ILE A C 1
ATOM 1566 O O . ILE A 1 197 ? -14.373 3.805 34.584 1.00 71.94 197 ILE A O 1
ATOM 1570 N N . LEU A 1 198 ? -12.428 4.732 33.931 1.00 73.44 198 LEU A N 1
ATOM 1571 C CA . LEU A 1 198 ? -11.943 3.572 33.191 1.00 73.44 198 LEU A CA 1
ATOM 1572 C C . LEU A 1 198 ? -11.310 2.593 34.187 1.00 73.44 198 LEU A C 1
ATOM 1574 O O . LEU A 1 198 ? -10.394 2.958 34.922 1.00 73.44 198 LEU A O 1
ATOM 1578 N N . SER A 1 199 ? -11.822 1.363 34.243 1.00 68.00 199 SER A N 1
ATOM 1579 C CA . SER A 1 199 ? -11.288 0.304 35.112 1.00 68.00 199 SER A CA 1
ATOM 1580 C C . SER A 1 199 ? -9.998 -0.320 34.576 1.00 68.00 199 SER A C 1
ATOM 1582 O O . SER A 1 199 ? -9.304 -1.013 35.314 1.00 68.00 199 SER A O 1
ATOM 1584 N N . GLU A 1 200 ? -9.681 -0.078 33.304 1.00 68.81 200 GLU A N 1
ATOM 1585 C CA . GLU A 1 200 ? -8.525 -0.629 32.601 1.00 68.81 200 GLU A CA 1
ATOM 1586 C C . GLU A 1 200 ? -7.831 0.460 31.775 1.00 68.81 200 GLU A C 1
ATOM 1588 O O . GLU A 1 200 ? -8.432 1.475 31.411 1.00 68.81 200 GLU A O 1
ATOM 1593 N N . PHE A 1 201 ? -6.541 0.257 31.504 1.00 69.69 201 PHE A N 1
ATOM 1594 C CA . PHE A 1 201 ? -5.751 1.158 30.674 1.00 69.69 201 PHE A CA 1
ATOM 1595 C C . PHE A 1 201 ? -6.177 1.038 29.208 1.00 69.69 201 PHE A C 1
ATOM 1597 O O . PHE A 1 201 ? -6.089 -0.038 28.622 1.00 69.69 201 PHE A O 1
ATOM 1604 N N . PHE A 1 202 ? -6.580 2.160 28.613 1.00 63.19 202 PHE A N 1
ATOM 1605 C CA . PHE A 1 202 ? -6.773 2.277 27.173 1.00 63.19 202 PHE A CA 1
ATOM 1606 C C . PHE A 1 202 ? -5.469 2.773 26.549 1.00 63.19 202 PHE A C 1
ATOM 1608 O O . PHE A 1 202 ? -5.032 3.874 26.898 1.00 63.19 202 PHE A O 1
ATOM 1615 N N . PRO A 1 203 ? -4.820 1.989 25.672 1.00 60.41 203 PRO A N 1
ATOM 1616 C CA . PRO A 1 203 ? -3.639 2.468 24.977 1.00 60.41 203 PRO A CA 1
ATOM 1617 C C . PRO A 1 203 ? -4.007 3.671 24.106 1.00 60.41 203 PRO A C 1
ATOM 1619 O O . PRO A 1 203 ? -5.028 3.663 23.419 1.00 60.41 203 PRO A O 1
ATOM 1622 N N . CYS A 1 204 ? -3.173 4.705 24.192 1.00 51.47 204 CYS A N 1
ATOM 1623 C CA . CYS A 1 204 ? -3.191 5.855 23.299 1.00 51.47 204 CYS A CA 1
ATOM 1624 C C . CYS A 1 204 ? -2.591 5.534 21.924 1.00 51.47 204 CYS A C 1
ATOM 1626 O O . CYS A 1 204 ? -1.767 4.587 21.804 1.00 51.47 204 CYS A O 1
#

pLDDT: mean 91.92, std 11.24, range [49.06, 98.88]

Radius of gyration: 22.11 Å; chains: 1; bounding box: 62×37×67 Å

Organism: NCBI:txid1150298